Protein AF-A0A1E5Q350-F1 (afdb_monomer_lite)

Structure (mmCIF, N/CA/C/O backbone):
data_AF-A0A1E5Q350-F1
#
_entry.id   AF-A0A1E5Q350-F1
#
loop_
_atom_site.group_PDB
_atom_site.id
_atom_site.type_symbol
_atom_site.label_atom_id
_atom_site.label_alt_id
_atom_site.label_comp_id
_atom_site.label_asym_id
_atom_site.label_entity_id
_atom_site.label_seq_id
_atom_site.pdbx_PDB_ins_code
_atom_site.Cartn_x
_atom_site.Cartn_y
_atom_site.Cartn_z
_atom_site.occupancy
_atom_site.B_iso_or_equiv
_atom_site.auth_seq_id
_atom_site.auth_comp_id
_atom_site.auth_asym_id
_atom_site.auth_atom_id
_atom_site.pdbx_PDB_model_num
ATOM 1 N N . MET A 1 1 ? -14.420 17.504 -3.348 1.00 72.12 1 MET A N 1
ATOM 2 C CA . MET A 1 1 ? -12.947 17.492 -3.173 1.00 72.12 1 MET A CA 1
ATOM 3 C C . MET A 1 1 ? -12.468 16.451 -2.154 1.00 72.12 1 MET A C 1
ATOM 5 O O . MET A 1 1 ? -11.717 15.579 -2.555 1.00 72.12 1 MET A O 1
ATOM 9 N N . LYS A 1 2 ? -12.950 16.423 -0.898 1.00 78.00 2 LYS A N 1
ATOM 10 C CA . LYS A 1 2 ? -12.508 15.433 0.123 1.00 78.00 2 LYS A CA 1
ATOM 11 C C . LYS A 1 2 ? -12.611 13.948 -0.304 1.00 78.00 2 LYS A C 1
ATOM 13 O O . LYS A 1 2 ? -11.696 13.181 -0.051 1.00 78.00 2 LYS A O 1
ATOM 18 N N . ARG A 1 3 ? -13.679 13.560 -1.025 1.00 81.50 3 ARG A N 1
ATOM 19 C CA . ARG A 1 3 ? -13.846 12.194 -1.581 1.00 81.50 3 ARG A CA 1
ATOM 20 C C . ARG A 1 3 ? -12.737 11.812 -2.571 1.00 81.50 3 ARG A C 1
ATOM 22 O O . ARG A 1 3 ? -12.310 10.671 -2.587 1.00 81.50 3 ARG A O 1
ATOM 29 N N . PHE A 1 4 ? -12.266 12.765 -3.374 1.00 85.69 4 PHE A N 1
ATOM 30 C CA . PHE A 1 4 ? -11.225 12.522 -4.372 1.00 85.69 4 PHE A CA 1
ATOM 31 C C . PHE A 1 4 ? -9.865 12.263 -3.711 1.00 85.69 4 PHE A C 1
ATOM 33 O O . PHE A 1 4 ? -9.181 11.315 -4.071 1.00 85.69 4 PHE A O 1
ATOM 40 N N . LEU A 1 5 ? -9.517 13.041 -2.681 1.00 85.25 5 LEU A N 1
ATOM 41 C CA . LEU A 1 5 ? -8.294 12.836 -1.894 1.00 85.25 5 LEU A CA 1
ATOM 42 C C . LEU A 1 5 ? -8.307 11.492 -1.153 1.00 85.25 5 LEU A C 1
ATOM 44 O O . LEU A 1 5 ? -7.303 10.790 -1.142 1.00 85.25 5 LEU A O 1
ATOM 48 N N . TYR A 1 6 ? -9.457 11.085 -0.614 1.00 84.44 6 TYR A N 1
ATOM 49 C CA . TYR A 1 6 ? -9.617 9.753 -0.029 1.00 84.44 6 TYR A CA 1
ATOM 50 C C . TYR A 1 6 ? -9.391 8.628 -1.056 1.00 84.44 6 TYR A C 1
ATOM 52 O O . TYR A 1 6 ? -8.673 7.674 -0.766 1.00 84.44 6 TYR A O 1
ATOM 60 N N . LEU A 1 7 ? -9.938 8.755 -2.272 1.00 87.94 7 LEU A N 1
ATOM 61 C CA . LEU A 1 7 ? -9.714 7.780 -3.349 1.00 87.94 7 LEU A CA 1
ATOM 62 C C . LEU A 1 7 ? -8.245 7.713 -3.776 1.00 87.94 7 LEU A C 1
ATOM 64 O O . LEU A 1 7 ? -7.741 6.620 -4.014 1.00 87.94 7 LEU A O 1
ATOM 68 N N . ILE A 1 8 ? -7.547 8.851 -3.822 1.00 89.81 8 ILE A N 1
ATOM 69 C CA . ILE A 1 8 ? -6.096 8.874 -4.052 1.00 89.81 8 ILE A CA 1
ATOM 70 C C . ILE A 1 8 ? -5.370 8.124 -2.930 1.00 89.81 8 ILE A C 1
ATOM 72 O O . ILE A 1 8 ? -4.520 7.289 -3.219 1.00 89.81 8 ILE A O 1
ATOM 76 N N . GLY A 1 9 ? -5.738 8.358 -1.667 1.00 86.06 9 GLY A N 1
ATOM 77 C CA . GLY A 1 9 ? -5.184 7.621 -0.528 1.00 86.06 9 GLY A CA 1
ATOM 78 C C . GLY A 1 9 ? -5.387 6.108 -0.651 1.00 86.06 9 GLY A C 1
ATOM 79 O O . GLY A 1 9 ? -4.437 5.344 -0.496 1.00 86.06 9 GLY A O 1
ATOM 80 N N . MET A 1 10 ? -6.596 5.674 -1.018 1.00 88.00 10 MET A N 1
ATOM 81 C CA . MET A 1 10 ? -6.906 4.259 -1.263 1.00 88.00 10 MET A CA 1
ATOM 82 C C . MET A 1 10 ? -6.117 3.679 -2.443 1.00 88.00 10 MET A C 1
ATOM 84 O O . MET A 1 10 ? -5.619 2.560 -2.349 1.00 88.00 10 MET A O 1
ATOM 88 N N . ALA A 1 11 ? -5.954 4.434 -3.532 1.00 89.56 11 ALA A N 1
ATOM 89 C CA . ALA A 1 11 ? -5.137 4.016 -4.668 1.00 89.56 11 ALA A CA 1
ATOM 90 C C . ALA A 1 11 ? -3.656 3.866 -4.278 1.00 89.56 11 ALA A C 1
ATOM 92 O O . ALA A 1 11 ? -3.021 2.882 -4.654 1.00 89.56 11 ALA A O 1
ATOM 93 N N . CYS A 1 12 ? -3.115 4.786 -3.473 1.00 89.44 12 CYS A N 1
ATOM 94 C CA . CYS A 1 12 ? -1.765 4.673 -2.918 1.00 89.44 12 CYS A CA 1
ATOM 95 C C . CYS A 1 12 ? -1.612 3.442 -2.013 1.00 89.44 12 CYS A C 1
ATOM 97 O O . CYS A 1 12 ? -0.607 2.746 -2.118 1.00 89.44 12 CYS A O 1
ATOM 99 N N . LEU A 1 13 ? -2.605 3.124 -1.175 1.00 89.31 13 LEU A N 1
ATOM 100 C CA . LEU A 1 13 ? -2.592 1.908 -0.350 1.00 89.31 13 LEU A CA 1
ATOM 101 C C . LEU A 1 13 ? -2.631 0.630 -1.197 1.00 89.31 13 LEU A C 1
ATOM 103 O O . LEU A 1 13 ? -1.881 -0.307 -0.927 1.00 89.31 13 LEU A O 1
ATOM 107 N N . ALA A 1 14 ? -3.456 0.601 -2.245 1.00 90.62 14 ALA A N 1
ATOM 108 C CA . ALA A 1 14 ? -3.492 -0.518 -3.182 1.00 90.62 14 ALA A CA 1
ATOM 109 C C . ALA A 1 14 ? -2.139 -0.697 -3.892 1.00 90.62 14 ALA A C 1
ATOM 111 O O . ALA A 1 14 ? -1.634 -1.814 -3.992 1.00 90.62 14 ALA A O 1
ATOM 112 N N . LEU A 1 15 ? -1.512 0.404 -4.319 1.00 88.00 15 LEU A N 1
ATOM 113 C CA . LEU A 1 15 ? -0.161 0.385 -4.883 1.00 88.00 15 LEU A CA 1
ATOM 114 C C . LEU A 1 15 ? 0.874 -0.110 -3.870 1.00 88.00 15 LEU A C 1
ATOM 116 O O . LEU A 1 15 ? 1.690 -0.951 -4.229 1.00 88.00 15 LEU A O 1
ATOM 120 N N . ALA A 1 16 ? 0.808 0.335 -2.612 1.00 89.44 16 ALA A N 1
ATOM 121 C CA . ALA A 1 16 ? 1.695 -0.134 -1.549 1.00 89.44 16 ALA A CA 1
ATOM 122 C C . ALA A 1 16 ? 1.586 -1.655 -1.359 1.00 89.44 16 ALA A C 1
ATOM 124 O O . ALA A 1 16 ? 2.602 -2.351 -1.275 1.00 89.44 16 ALA A O 1
ATOM 125 N N . PHE A 1 17 ? 0.362 -2.190 -1.360 1.00 90.00 17 PHE A N 1
ATOM 126 C CA . PHE A 1 17 ? 0.118 -3.627 -1.262 1.00 90.00 17 PHE A CA 1
ATOM 127 C C . PHE A 1 17 ? 0.692 -4.395 -2.462 1.00 90.00 17 PHE A C 1
ATOM 129 O O . PHE A 1 17 ? 1.391 -5.396 -2.284 1.00 90.00 17 PHE A O 1
ATOM 136 N N . LEU A 1 18 ? 0.466 -3.898 -3.682 1.00 88.75 18 LEU A N 1
ATOM 137 C CA . LEU A 1 18 ? 1.035 -4.487 -4.898 1.00 88.75 18 LEU A CA 1
ATOM 138 C C . LEU A 1 18 ? 2.568 -4.455 -4.884 1.00 88.75 18 LEU A C 1
ATOM 140 O O . LEU A 1 18 ? 3.198 -5.465 -5.192 1.00 88.75 18 LEU A O 1
ATOM 144 N N . THR A 1 19 ? 3.178 -3.339 -4.474 1.00 87.44 19 THR A N 1
ATOM 145 C CA . THR A 1 19 ? 4.640 -3.238 -4.365 1.00 87.44 19 THR A CA 1
ATOM 146 C C . THR A 1 19 ? 5.197 -4.186 -3.311 1.00 87.44 19 THR A C 1
ATOM 148 O O . THR A 1 19 ? 6.194 -4.850 -3.568 1.00 87.44 19 THR A O 1
ATOM 151 N N . THR A 1 20 ? 4.515 -4.335 -2.172 1.00 86.06 20 THR A N 1
ATOM 152 C CA . THR A 1 20 ? 4.917 -5.277 -1.113 1.00 86.06 20 THR A CA 1
ATOM 153 C C . THR A 1 20 ? 4.836 -6.722 -1.604 1.00 86.06 20 THR A C 1
ATOM 155 O O . THR A 1 20 ? 5.722 -7.529 -1.338 1.00 86.06 20 THR A O 1
ATOM 158 N N . SER A 1 21 ? 3.797 -7.045 -2.377 1.00 86.44 21 SER A N 1
ATOM 159 C CA . SER A 1 21 ? 3.633 -8.370 -2.984 1.00 86.44 21 SER A CA 1
ATOM 160 C C . SER A 1 21 ? 4.745 -8.666 -3.994 1.00 86.44 21 SER A C 1
ATOM 162 O O . SER A 1 21 ? 5.280 -9.772 -4.019 1.00 86.44 21 SER A O 1
ATOM 164 N N . ALA A 1 22 ? 5.135 -7.671 -4.795 1.00 85.69 22 ALA A N 1
ATOM 165 C CA . ALA A 1 22 ? 6.251 -7.790 -5.728 1.00 85.69 22 ALA A CA 1
ATOM 166 C C . ALA A 1 22 ? 7.601 -7.945 -5.002 1.00 85.69 22 ALA A C 1
ATOM 168 O O . ALA A 1 22 ? 8.400 -8.795 -5.386 1.00 85.69 22 ALA A O 1
ATOM 169 N N . GLU A 1 23 ? 7.839 -7.188 -3.925 1.00 83.88 23 GLU A N 1
ATOM 170 C CA . GLU A 1 23 ? 9.018 -7.356 -3.061 1.00 83.88 23 GLU A CA 1
ATOM 171 C C . GLU A 1 23 ? 9.094 -8.774 -2.481 1.00 83.88 23 GLU A C 1
ATOM 173 O O . GLU A 1 23 ? 10.153 -9.400 -2.521 1.00 83.88 23 GLU A O 1
ATOM 178 N N . LEU A 1 24 ? 7.969 -9.304 -1.990 1.00 83.69 24 LEU A N 1
ATOM 179 C CA . LEU A 1 24 ? 7.881 -10.665 -1.464 1.00 83.69 24 LEU A CA 1
ATOM 180 C C . LEU A 1 24 ? 8.177 -11.712 -2.548 1.00 83.69 24 LEU A C 1
ATOM 182 O O . LEU A 1 24 ? 8.948 -12.640 -2.312 1.00 83.69 24 LEU A O 1
ATOM 186 N N . ALA A 1 25 ? 7.597 -11.553 -3.740 1.00 84.81 25 ALA A N 1
ATOM 187 C CA . ALA A 1 25 ? 7.803 -12.473 -4.854 1.00 84.81 25 ALA A CA 1
ATOM 188 C C . ALA A 1 25 ? 9.275 -12.521 -5.287 1.00 84.81 25 ALA A C 1
ATOM 190 O O . ALA A 1 25 ? 9.826 -13.603 -5.479 1.00 84.81 25 ALA A O 1
ATOM 191 N N . VAL A 1 26 ? 9.931 -11.361 -5.380 1.00 83.31 26 VAL A N 1
ATOM 192 C CA . VAL A 1 26 ? 11.360 -11.280 -5.714 1.00 83.31 26 VAL A CA 1
ATOM 193 C C . VAL A 1 26 ? 12.209 -11.987 -4.655 1.00 83.31 26 VAL A C 1
ATOM 195 O O . VAL A 1 26 ? 13.095 -12.755 -5.018 1.00 83.31 26 VAL A O 1
ATOM 198 N N . ARG A 1 27 ? 11.898 -11.821 -3.362 1.00 78.44 27 ARG A N 1
ATOM 199 C CA . ARG A 1 27 ? 12.592 -12.549 -2.283 1.00 78.44 27 ARG A CA 1
ATOM 200 C C . ARG A 1 27 ? 12.414 -14.055 -2.367 1.00 78.44 27 ARG A C 1
ATOM 202 O O . ARG A 1 27 ? 13.356 -14.785 -2.094 1.00 78.44 27 ARG A O 1
ATOM 209 N N . MET A 1 28 ? 11.216 -14.526 -2.714 1.00 81.00 28 MET A N 1
ATOM 210 C CA . MET A 1 28 ? 10.974 -15.962 -2.865 1.00 81.00 28 MET A CA 1
ATOM 211 C C . MET A 1 28 ? 11.785 -16.556 -4.018 1.00 81.00 28 MET A C 1
ATOM 213 O O . MET A 1 28 ? 12.274 -17.677 -3.897 1.00 81.00 28 MET A O 1
ATOM 217 N N . ILE A 1 29 ? 11.947 -15.810 -5.116 1.00 79.25 29 ILE A N 1
ATOM 218 C CA . ILE A 1 29 ? 12.780 -16.235 -6.247 1.00 79.25 29 ILE A CA 1
ATOM 219 C C . ILE A 1 29 ? 14.252 -16.304 -5.825 1.00 79.25 29 ILE A C 1
ATOM 221 O O . ILE A 1 29 ? 14.885 -17.327 -6.073 1.00 79.25 29 ILE A O 1
ATOM 225 N N . ASP A 1 30 ? 14.764 -15.269 -5.153 1.00 75.50 30 ASP A N 1
ATOM 226 C CA . ASP A 1 30 ? 16.155 -15.222 -4.670 1.00 75.50 30 ASP A CA 1
ATOM 227 C C . ASP A 1 30 ? 16.441 -16.365 -3.686 1.00 75.50 30 ASP A C 1
ATOM 229 O O . ASP A 1 30 ? 17.345 -17.170 -3.892 1.00 75.50 30 ASP A O 1
ATOM 233 N N . ALA A 1 31 ? 15.581 -16.534 -2.676 1.00 74.06 31 ALA A N 1
ATOM 234 C CA . ALA A 1 31 ? 15.712 -17.605 -1.690 1.00 74.06 31 ALA A CA 1
ATOM 235 C C . ALA A 1 31 ? 15.653 -19.005 -2.329 1.00 74.06 31 ALA A C 1
ATOM 237 O O . ALA A 1 31 ? 16.343 -19.925 -1.887 1.00 74.06 31 ALA A O 1
ATOM 238 N N . GLY A 1 32 ? 14.845 -19.180 -3.381 1.00 74.75 32 GLY A N 1
ATOM 239 C CA . GLY A 1 32 ? 14.790 -20.424 -4.147 1.00 74.75 32 GLY A CA 1
ATOM 240 C C . GLY A 1 32 ? 16.062 -20.690 -4.959 1.00 74.75 32 GLY A C 1
ATOM 241 O O . GLY A 1 32 ? 16.480 -21.842 -5.079 1.00 74.75 32 GLY A O 1
ATOM 242 N N . GLN A 1 33 ? 16.695 -19.645 -5.496 1.00 71.56 33 GLN A N 1
ATOM 243 C CA . GLN A 1 33 ? 17.950 -19.749 -6.246 1.00 71.56 33 GLN A CA 1
ATOM 244 C C . GLN A 1 33 ? 19.151 -20.016 -5.333 1.00 71.56 33 GLN A C 1
ATOM 246 O O . GLN A 1 33 ? 19.986 -20.862 -5.666 1.00 71.56 33 GLN A O 1
ATOM 251 N N . ASP A 1 34 ? 19.209 -19.382 -4.165 1.00 68.69 34 ASP A N 1
ATOM 252 C CA . ASP A 1 34 ? 20.247 -19.628 -3.157 1.00 68.69 34 ASP A CA 1
ATOM 253 C C . ASP A 1 34 ? 20.164 -21.061 -2.609 1.00 68.69 34 ASP A C 1
ATOM 255 O O . ASP A 1 34 ? 21.166 -21.780 -2.558 1.00 68.69 34 ASP A O 1
ATOM 259 N N . ALA A 1 35 ? 18.950 -21.539 -2.309 1.00 68.06 35 ALA A N 1
ATOM 260 C CA . ALA A 1 35 ? 18.728 -22.918 -1.875 1.00 68.06 35 ALA A CA 1
ATOM 261 C C . ALA A 1 35 ? 19.131 -23.952 -2.944 1.00 68.06 35 ALA A C 1
ATOM 263 O O . ALA A 1 35 ? 19.631 -25.026 -2.610 1.00 68.06 35 ALA A O 1
ATOM 264 N N . ALA A 1 36 ? 18.929 -23.638 -4.228 1.00 68.75 36 ALA A N 1
ATOM 265 C CA . ALA A 1 36 ? 19.287 -24.523 -5.335 1.00 68.75 36 ALA A CA 1
ATOM 266 C C . ALA A 1 36 ? 20.788 -24.505 -5.672 1.00 68.75 36 ALA A C 1
ATOM 268 O O . ALA A 1 36 ? 21.319 -25.505 -6.155 1.00 68.75 36 ALA A O 1
ATOM 269 N N . SER A 1 37 ? 21.470 -23.382 -5.445 1.00 67.69 37 SER A N 1
ATOM 270 C CA . SER A 1 37 ? 22.881 -23.200 -5.808 1.00 67.69 37 SER A CA 1
ATOM 271 C C . SER A 1 37 ? 23.856 -23.563 -4.685 1.00 67.69 37 SER A C 1
ATOM 273 O O . SER A 1 37 ? 25.049 -23.708 -4.952 1.00 67.69 37 SER A O 1
ATOM 275 N N . GLY A 1 38 ? 23.375 -23.742 -3.446 1.00 59.81 38 GLY A N 1
ATOM 276 C CA . GLY A 1 38 ? 24.218 -24.064 -2.288 1.00 59.81 38 GLY A CA 1
ATOM 277 C C . GLY A 1 38 ? 25.259 -22.983 -1.976 1.00 59.81 38 GLY A C 1
ATOM 278 O O . GLY A 1 38 ? 26.200 -23.228 -1.219 1.00 59.81 38 GLY A O 1
ATOM 279 N N . ALA A 1 39 ? 25.117 -21.806 -2.589 1.00 57.19 39 ALA A N 1
ATOM 280 C CA . ALA A 1 39 ? 25.976 -20.665 -2.361 1.00 57.19 39 ALA A CA 1
ATOM 281 C C . ALA A 1 39 ? 25.600 -20.019 -1.019 1.00 57.19 39 ALA A C 1
ATOM 283 O O . ALA A 1 39 ? 24.415 -19.954 -0.683 1.00 57.19 39 ALA A O 1
ATOM 284 N N . PRO A 1 40 ? 26.579 -19.545 -0.228 1.00 55.31 40 PRO A N 1
ATOM 285 C CA . PRO A 1 40 ? 26.269 -18.710 0.922 1.00 55.31 40 PRO A CA 1
ATOM 286 C C . PRO A 1 40 ? 25.516 -17.480 0.412 1.00 55.31 40 PRO A C 1
ATOM 288 O O . PRO A 1 40 ? 26.011 -16.800 -0.486 1.00 55.31 40 PRO A O 1
ATOM 291 N N . SER A 1 41 ? 24.328 -17.243 0.971 1.00 57.91 41 SER A N 1
ATOM 292 C CA . SER A 1 41 ? 23.445 -16.107 0.695 1.00 57.91 41 SER A CA 1
ATOM 293 C C . SER A 1 41 ? 24.259 -14.813 0.647 1.00 57.91 41 SER A C 1
ATOM 295 O O . SER A 1 41 ? 24.692 -14.285 1.674 1.00 57.91 41 SER A O 1
ATOM 297 N N . GLY A 1 42 ? 24.573 -14.368 -0.568 1.00 47.78 42 GLY A N 1
ATOM 298 C CA . GLY A 1 42 ? 25.563 -13.329 -0.808 1.00 47.78 42 GLY A CA 1
ATOM 299 C C . GLY A 1 42 ? 25.011 -11.959 -0.451 1.00 47.78 42 GLY A C 1
ATOM 300 O O . GLY A 1 42 ? 24.095 -11.497 -1.115 1.00 47.78 42 GLY A O 1
ATOM 301 N N . GLU A 1 43 ? 25.582 -11.326 0.581 1.00 48.44 43 GLU A N 1
ATOM 302 C CA . GLU A 1 43 ? 25.682 -9.868 0.836 1.00 48.44 43 GLU A CA 1
ATOM 303 C C . GLU A 1 43 ? 24.420 -8.987 0.655 1.00 48.44 43 GLU A C 1
ATOM 305 O O . GLU A 1 43 ? 24.505 -7.758 0.655 1.00 48.44 43 GLU A O 1
ATOM 310 N N . GLY A 1 44 ? 23.239 -9.591 0.549 1.00 49.69 44 GLY A N 1
ATOM 311 C CA . GLY A 1 44 ? 21.955 -8.942 0.289 1.00 49.69 44 GLY A CA 1
ATOM 312 C C . GLY A 1 44 ? 20.945 -9.100 1.422 1.00 49.69 44 GLY A C 1
ATOM 313 O O . GLY A 1 44 ? 19.770 -8.807 1.210 1.00 49.69 44 GLY A O 1
ATOM 314 N N . GLU A 1 45 ? 21.379 -9.529 2.616 1.00 49.03 45 GLU A N 1
ATOM 315 C CA . GLU A 1 45 ? 20.584 -9.602 3.858 1.00 49.03 45 GLU A CA 1
ATOM 316 C C . GLU A 1 45 ? 20.192 -8.203 4.384 1.00 49.03 45 GLU A C 1
ATOM 318 O O . GLU A 1 45 ? 20.325 -7.856 5.556 1.00 49.03 45 GLU A O 1
ATOM 323 N N . GLY A 1 46 ? 19.676 -7.347 3.511 1.00 56.41 46 GLY A N 1
ATOM 324 C CA . GLY A 1 46 ? 18.836 -6.247 3.923 1.00 56.41 46 GLY A CA 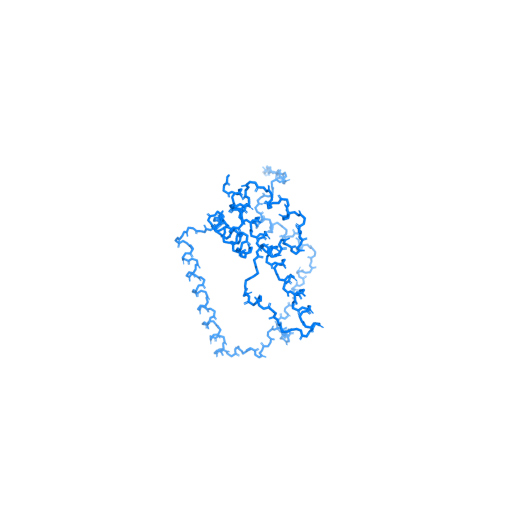1
ATOM 325 C C . GLY A 1 46 ? 17.452 -6.804 4.220 1.00 56.41 46 GLY A C 1
ATOM 326 O O . GLY A 1 46 ? 16.762 -7.287 3.324 1.00 56.41 46 GLY A O 1
ATOM 327 N N . LEU A 1 47 ? 16.977 -6.634 5.455 1.00 63.03 47 LEU A N 1
ATOM 328 C CA . LEU A 1 47 ? 15.567 -6.821 5.831 1.00 63.03 47 LEU A CA 1
ATOM 329 C C . LEU A 1 47 ? 14.599 -6.089 4.875 1.00 63.03 47 LEU A C 1
ATOM 331 O O . LEU A 1 47 ? 13.409 -6.398 4.840 1.00 63.03 47 LEU A O 1
ATOM 335 N N . LEU A 1 48 ? 15.094 -5.135 4.078 1.00 69.94 48 LEU A N 1
ATOM 336 C CA . LEU A 1 48 ? 14.361 -4.276 3.160 1.00 69.94 48 LEU A CA 1
ATOM 337 C C . LEU A 1 48 ? 14.857 -4.479 1.721 1.00 69.94 48 LEU A C 1
ATOM 339 O O . LEU A 1 48 ? 16.032 -4.282 1.426 1.00 69.94 48 LEU A O 1
ATOM 343 N N . VAL A 1 49 ? 13.939 -4.840 0.821 1.00 80.88 49 VAL A N 1
ATOM 344 C CA . VAL A 1 49 ? 14.212 -4.887 -0.618 1.00 80.88 49 VAL A CA 1
ATOM 345 C C . VAL A 1 49 ? 13.855 -3.516 -1.171 1.00 80.88 49 VAL A C 1
ATOM 347 O O . VAL A 1 49 ? 12.750 -3.026 -0.958 1.00 80.88 49 VAL A O 1
ATOM 350 N N . SER A 1 50 ? 14.808 -2.871 -1.839 1.00 84.88 50 SER A N 1
ATOM 351 C CA . SER A 1 50 ? 14.571 -1.560 -2.446 1.00 84.88 50 SER A CA 1
ATOM 352 C C . SER A 1 50 ? 13.627 -1.672 -3.645 1.00 84.88 50 SER A C 1
ATOM 354 O O . SER A 1 50 ? 13.678 -2.643 -4.407 1.00 84.88 50 SER A O 1
ATOM 356 N N . THR A 1 51 ? 12.806 -0.645 -3.871 1.00 85.25 51 THR A N 1
ATOM 357 C CA . THR A 1 51 ? 11.959 -0.574 -5.077 1.00 85.25 51 THR A CA 1
ATOM 358 C C . THR A 1 51 ? 12.771 -0.577 -6.362 1.00 85.25 51 THR A C 1
ATOM 360 O O . THR A 1 51 ? 12.333 -1.150 -7.358 1.00 85.25 51 THR A O 1
ATOM 363 N N . LEU A 1 52 ? 13.978 -0.007 -6.337 1.00 86.31 52 LEU A N 1
ATOM 364 C CA . LEU A 1 52 ? 14.936 -0.088 -7.435 1.00 86.31 52 LEU A CA 1
ATOM 365 C C . LEU A 1 52 ? 15.232 -1.543 -7.823 1.00 86.31 52 LEU A C 1
ATOM 367 O O . LEU A 1 52 ? 15.241 -1.866 -9.011 1.00 86.31 52 LEU A O 1
ATOM 371 N N . TYR A 1 53 ? 15.464 -2.416 -6.837 1.00 85.62 53 TYR A N 1
ATOM 372 C CA . TYR A 1 53 ? 15.751 -3.828 -7.085 1.00 85.62 53 TYR A CA 1
ATOM 373 C C . TYR A 1 53 ? 14.549 -4.528 -7.716 1.00 85.62 53 TYR A C 1
ATOM 375 O O . TYR A 1 53 ? 14.698 -5.170 -8.753 1.00 85.62 53 TYR A O 1
ATOM 383 N N . VAL A 1 54 ? 13.347 -4.310 -7.174 1.00 85.31 54 VAL A N 1
ATOM 384 C CA . VAL A 1 54 ? 12.103 -4.853 -7.748 1.00 85.31 54 VAL A CA 1
ATOM 385 C C . VAL A 1 54 ? 11.876 -4.359 -9.173 1.00 85.31 54 VAL A C 1
ATOM 387 O O . VAL A 1 54 ? 11.494 -5.121 -10.055 1.00 85.31 54 VAL A O 1
ATOM 390 N N . TRP A 1 55 ? 12.132 -3.083 -9.449 1.00 86.81 55 TRP A N 1
ATOM 391 C CA . TRP A 1 55 ? 11.947 -2.550 -10.794 1.00 86.81 55 TRP A CA 1
ATOM 392 C C . TRP A 1 55 ? 12.984 -3.118 -11.771 1.00 86.81 55 TRP A C 1
ATOM 394 O O . TRP A 1 55 ? 12.655 -3.465 -12.909 1.00 86.81 55 TRP A O 1
ATOM 404 N N . LYS A 1 56 ? 14.230 -3.285 -11.319 1.00 86.31 56 LYS A N 1
ATOM 405 C CA . LYS A 1 56 ? 15.290 -3.922 -12.104 1.00 86.31 56 LYS A CA 1
ATOM 406 C C . LYS A 1 56 ? 14.944 -5.373 -12.454 1.00 86.31 56 LYS A C 1
ATOM 408 O O . LYS A 1 56 ? 15.257 -5.791 -13.566 1.00 86.31 56 LYS A O 1
ATOM 413 N N . THR A 1 57 ? 14.300 -6.118 -11.555 1.00 83.94 57 THR A N 1
ATOM 414 C CA . THR A 1 57 ? 13.914 -7.516 -11.802 1.00 83.94 57 THR A CA 1
ATOM 415 C C . THR A 1 57 ? 12.655 -7.631 -12.661 1.00 83.94 57 THR A C 1
ATOM 417 O O . THR A 1 57 ? 12.641 -8.403 -13.616 1.00 83.94 57 THR A O 1
ATOM 420 N N . VAL A 1 58 ? 11.616 -6.840 -12.380 1.00 84.19 58 VAL A N 1
ATOM 421 C CA . VAL A 1 58 ? 10.313 -6.949 -13.061 1.00 84.19 58 VAL A CA 1
ATOM 422 C C . VAL A 1 58 ? 10.315 -6.286 -14.442 1.00 84.19 58 VAL A C 1
ATOM 424 O O . VAL A 1 58 ? 9.739 -6.822 -15.387 1.00 84.19 58 VAL A O 1
ATOM 427 N N . ALA A 1 59 ? 10.939 -5.112 -14.589 1.00 85.94 59 ALA A N 1
ATOM 428 C CA . ALA A 1 59 ? 10.863 -4.327 -15.823 1.00 85.94 59 ALA A CA 1
ATOM 429 C C . ALA A 1 59 ? 12.165 -3.557 -16.135 1.00 85.94 59 ALA A C 1
ATOM 431 O O . ALA A 1 59 ? 12.146 -2.322 -16.252 1.00 85.94 59 ALA A O 1
ATOM 432 N N . PRO A 1 60 ? 13.293 -4.256 -16.376 1.00 86.75 60 PRO A N 1
ATOM 433 C CA . PRO A 1 60 ? 14.607 -3.633 -16.563 1.00 86.75 60 PRO A CA 1
ATOM 434 C C . PRO A 1 60 ? 14.633 -2.618 -17.711 1.00 86.75 60 PRO A C 1
ATOM 436 O O . PRO A 1 60 ? 15.228 -1.550 -17.595 1.00 86.75 60 PRO A O 1
ATOM 439 N N . ARG A 1 61 ? 13.928 -2.900 -18.815 1.00 87.69 61 ARG A N 1
ATOM 440 C CA . ARG A 1 61 ? 13.885 -2.020 -19.996 1.00 87.69 61 ARG A CA 1
ATOM 441 C C . ARG A 1 61 ? 13.282 -0.644 -19.693 1.00 87.69 61 ARG A C 1
ATOM 443 O O . ARG A 1 61 ? 13.735 0.353 -20.244 1.00 87.69 61 ARG A O 1
ATOM 450 N N . SER A 1 62 ? 12.282 -0.590 -18.815 1.00 87.06 62 SER A N 1
ATOM 451 C CA . SER A 1 62 ? 11.663 0.673 -18.396 1.00 87.06 62 SER A CA 1
ATOM 452 C C . SER A 1 62 ? 12.557 1.468 -17.441 1.00 87.06 62 SER A C 1
ATOM 454 O O . SER A 1 62 ? 12.611 2.692 -17.537 1.00 87.06 62 SER A O 1
ATOM 456 N N . LEU A 1 63 ? 13.341 0.780 -16.605 1.00 86.81 63 LEU A N 1
ATOM 457 C CA . LEU A 1 63 ? 14.332 1.412 -15.738 1.00 86.81 63 LEU A CA 1
ATOM 458 C C . LEU A 1 63 ? 15.434 2.096 -16.559 1.00 86.81 63 LEU A C 1
ATOM 460 O O . LEU A 1 63 ? 15.769 3.240 -16.272 1.00 86.81 63 LEU A O 1
ATOM 464 N N . TYR A 1 64 ? 15.915 1.471 -17.639 1.00 88.31 64 TYR A N 1
ATOM 465 C CA . TYR A 1 64 ? 16.870 2.112 -18.558 1.00 88.31 64 TYR A CA 1
ATOM 466 C C . TYR A 1 64 ? 16.319 3.376 -19.236 1.00 88.31 64 TYR A C 1
ATOM 468 O O . TYR A 1 64 ? 17.066 4.312 -19.521 1.00 88.31 64 TYR A O 1
ATOM 476 N N . ALA A 1 65 ? 15.016 3.429 -19.515 1.00 89.44 65 ALA A N 1
ATOM 477 C CA . ALA A 1 65 ? 14.397 4.647 -20.033 1.00 89.44 65 ALA A CA 1
ATOM 478 C C . ALA A 1 65 ? 14.344 5.745 -18.956 1.00 89.44 65 ALA A C 1
ATOM 480 O O . ALA A 1 65 ? 14.596 6.912 -19.252 1.00 89.44 65 ALA A O 1
ATOM 481 N N . LEU A 1 66 ? 14.078 5.371 -17.700 1.00 86.88 66 LEU A N 1
ATOM 482 C CA . LEU A 1 66 ? 14.030 6.301 -16.573 1.00 86.88 66 LEU A CA 1
ATOM 483 C C . LEU A 1 66 ? 15.413 6.857 -16.206 1.00 86.88 66 LEU A C 1
ATOM 485 O O . LEU A 1 66 ? 15.521 8.047 -15.920 1.00 86.88 66 LEU A O 1
ATOM 489 N N . THR A 1 67 ? 16.471 6.043 -16.256 1.00 88.88 67 THR A N 1
ATOM 490 C CA . THR A 1 67 ? 17.847 6.479 -15.944 1.00 88.88 67 THR A CA 1
ATOM 491 C C . THR A 1 67 ? 18.375 7.523 -16.921 1.00 88.88 67 THR A C 1
ATOM 493 O O . THR A 1 67 ? 19.206 8.345 -16.556 1.00 88.88 67 THR A O 1
ATOM 496 N N . ASN A 1 68 ? 17.881 7.506 -18.162 1.00 88.69 68 ASN A N 1
ATOM 497 C CA . ASN A 1 68 ? 18.234 8.482 -19.195 1.00 88.69 68 ASN A CA 1
ATOM 498 C C . ASN A 1 68 ? 17.374 9.759 -19.142 1.00 88.69 68 ASN A C 1
ATOM 500 O O . ASN A 1 68 ? 17.548 10.658 -19.963 1.00 88.69 68 ASN A O 1
ATOM 504 N N . SER A 1 69 ? 16.432 9.847 -18.203 1.00 89.94 69 SER A N 1
ATOM 505 C CA . SER A 1 69 ? 15.577 11.017 -18.027 1.00 89.94 69 SER A CA 1
ATOM 506 C C . SER A 1 69 ? 16.238 12.066 -17.133 1.00 89.94 69 SER A C 1
ATOM 508 O O . SER A 1 69 ? 16.914 11.740 -16.159 1.00 89.94 69 SER A O 1
ATOM 510 N N . ALA A 1 70 ? 15.945 13.344 -17.387 1.00 90.69 70 ALA A N 1
ATOM 511 C CA . ALA A 1 70 ? 16.376 14.462 -16.544 1.00 90.69 70 ALA A CA 1
ATOM 512 C C . ALA A 1 70 ? 15.850 14.380 -15.095 1.00 90.69 70 ALA A C 1
ATOM 514 O O . ALA A 1 70 ? 16.378 15.044 -14.206 1.00 90.69 70 ALA A O 1
ATOM 515 N N . VAL A 1 71 ? 14.818 13.566 -14.844 1.00 90.12 71 VAL A N 1
ATOM 516 C CA . VAL A 1 71 ? 14.221 13.388 -13.509 1.00 90.12 71 VAL A CA 1
ATOM 517 C C . VAL A 1 71 ? 14.979 12.345 -12.675 1.00 90.12 71 VAL A C 1
ATOM 519 O O . VAL A 1 71 ? 14.828 12.317 -11.455 1.00 90.12 71 VAL A O 1
ATOM 522 N N . TRP A 1 72 ? 15.836 11.522 -13.293 1.00 89.44 72 TRP A N 1
ATOM 523 C CA . TRP A 1 72 ? 16.595 10.461 -12.620 1.00 89.44 72 TRP A CA 1
ATOM 524 C C . TRP A 1 72 ? 17.258 10.868 -11.292 1.00 89.44 72 TRP A C 1
ATOM 526 O O . TRP A 1 72 ? 17.005 10.177 -10.303 1.00 89.44 72 TRP A O 1
ATOM 536 N N . PRO A 1 73 ? 18.022 11.980 -11.194 1.00 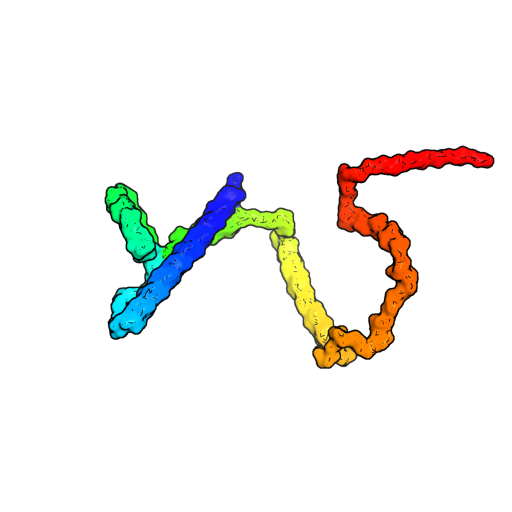89.81 73 PRO A N 1
ATOM 537 C CA . PRO A 1 73 ? 18.688 12.347 -9.940 1.00 89.81 73 PRO A CA 1
ATOM 538 C C . PRO A 1 73 ? 17.717 12.592 -8.775 1.00 89.81 73 PRO A C 1
ATOM 540 O O . PRO A 1 73 ? 18.107 12.447 -7.620 1.00 89.81 73 PRO A O 1
ATOM 543 N N . PHE A 1 74 ? 16.453 12.925 -9.054 1.00 88.00 74 PHE A N 1
ATOM 544 C CA . PHE A 1 74 ? 15.428 13.133 -8.028 1.00 88.00 74 PHE A CA 1
ATOM 545 C C . PHE A 1 74 ? 14.706 11.839 -7.642 1.00 88.00 74 PHE A C 1
ATOM 547 O O . PHE A 1 74 ? 14.360 11.654 -6.477 1.00 88.00 74 PHE A O 1
ATOM 554 N N . VAL A 1 75 ? 14.480 10.932 -8.598 1.00 86.56 75 VAL A N 1
ATOM 555 C CA . VAL A 1 75 ? 13.768 9.667 -8.335 1.00 86.56 75 VAL A CA 1
ATOM 556 C C . VAL A 1 75 ? 14.705 8.605 -7.755 1.00 86.56 75 VAL A C 1
ATOM 558 O O . VAL A 1 75 ? 14.269 7.789 -6.947 1.00 86.56 75 VAL A O 1
ATOM 561 N N . GLN A 1 76 ? 15.992 8.632 -8.113 1.00 87.94 76 GLN A N 1
ATOM 562 C CA . GLN A 1 76 ? 17.002 7.684 -7.639 1.00 87.94 76 GLN A CA 1
ATOM 563 C C . GLN A 1 76 ? 17.007 7.508 -6.107 1.00 87.94 76 GLN A C 1
ATOM 565 O O . GLN A 1 76 ? 16.875 6.366 -5.665 1.00 87.94 76 GLN A O 1
ATOM 570 N N . PRO A 1 77 ? 17.115 8.566 -5.274 1.00 87.62 77 PRO A N 1
ATOM 571 C CA . PRO A 1 77 ? 17.110 8.396 -3.819 1.00 87.62 77 PRO A CA 1
ATOM 572 C C . PRO A 1 77 ? 15.777 7.849 -3.293 1.00 87.62 77 PRO A C 1
ATOM 574 O O . PRO A 1 77 ? 15.767 7.094 -2.324 1.00 87.62 77 PRO A O 1
ATOM 577 N N . LEU A 1 78 ? 14.659 8.175 -3.948 1.00 86.50 78 LEU A N 1
ATOM 578 C CA . LEU A 1 78 ? 13.338 7.661 -3.586 1.00 86.50 78 LEU A CA 1
ATOM 579 C C . LEU A 1 78 ? 13.245 6.148 -3.833 1.00 86.50 78 LEU A C 1
ATOM 581 O O . LEU A 1 78 ? 12.725 5.413 -3.002 1.00 86.50 78 LEU A O 1
ATOM 585 N N . LEU A 1 79 ? 13.816 5.674 -4.940 1.00 86.19 79 LEU A N 1
ATOM 586 C CA . LEU A 1 79 ? 13.816 4.263 -5.339 1.00 86.19 79 LEU A CA 1
ATOM 587 C C . LEU A 1 79 ? 14.687 3.357 -4.454 1.00 86.19 79 LEU A C 1
ATOM 589 O O . LEU A 1 79 ? 14.562 2.133 -4.497 1.00 86.19 79 LEU A O 1
ATOM 593 N N . HIS A 1 80 ? 15.573 3.932 -3.640 1.00 86.25 80 HIS A N 1
ATOM 594 C CA . HIS A 1 80 ? 16.315 3.163 -2.640 1.00 86.25 80 HIS A CA 1
ATOM 595 C C . HIS A 1 80 ? 15.449 2.768 -1.439 1.00 86.25 80 HIS A C 1
ATOM 597 O O . HIS A 1 80 ? 15.797 1.830 -0.721 1.00 86.25 80 HIS A O 1
ATOM 603 N N . LEU A 1 81 ? 14.312 3.437 -1.236 1.00 86.69 81 LEU A N 1
ATOM 604 C CA . LEU A 1 81 ? 13.370 3.104 -0.177 1.00 86.69 81 LEU A CA 1
ATOM 605 C C . LEU A 1 81 ? 12.511 1.892 -0.585 1.00 86.69 81 LEU A C 1
ATOM 607 O O . LEU A 1 81 ? 12.244 1.676 -1.778 1.00 86.69 81 LEU A O 1
ATOM 611 N N . PRO A 1 82 ? 12.057 1.093 0.394 1.00 86.06 82 PRO A N 1
ATOM 612 C CA . PRO A 1 82 ? 11.083 0.046 0.135 1.00 86.06 82 PRO A CA 1
ATOM 613 C C . PRO A 1 82 ? 9.735 0.663 -0.271 1.00 86.06 82 PRO A C 1
ATOM 615 O O . PRO A 1 82 ? 9.347 1.745 0.185 1.00 86.06 82 PRO A O 1
ATOM 618 N N . GLY A 1 83 ? 9.012 -0.013 -1.154 1.00 82.12 83 GLY A N 1
ATOM 619 C CA . GLY A 1 83 ? 7.848 0.524 -1.860 1.00 82.12 83 GLY A CA 1
ATOM 620 C C . GLY A 1 83 ? 6.662 0.724 -0.942 1.00 82.12 83 GLY A C 1
ATOM 621 O O . GLY A 1 83 ? 5.928 1.705 -1.071 1.00 82.12 83 GLY A O 1
ATOM 622 N N . TRP A 1 84 ? 6.544 -0.135 0.068 1.00 84.69 84 TRP A N 1
ATOM 623 C CA . TRP A 1 84 ? 5.557 0.031 1.126 1.00 84.69 84 TRP A CA 1
ATOM 624 C C . TRP A 1 84 ? 5.758 1.335 1.909 1.00 84.69 84 TRP A C 1
ATOM 626 O O . TRP A 1 84 ? 4.777 1.930 2.340 1.00 84.69 84 TRP A O 1
ATOM 636 N N . LEU A 1 85 ? 6.988 1.840 2.054 1.00 87.69 85 LEU A N 1
ATOM 637 C CA . LEU A 1 85 ? 7.227 3.129 2.707 1.00 87.69 85 LEU A CA 1
ATOM 638 C C . LEU A 1 85 ? 6.843 4.286 1.775 1.00 87.69 85 LEU A C 1
ATOM 640 O O . LEU A 1 85 ? 6.194 5.242 2.196 1.00 87.69 85 LEU A O 1
ATOM 644 N N . LEU A 1 86 ? 7.210 4.163 0.498 1.00 86.19 86 LEU A N 1
ATOM 645 C CA . LEU A 1 86 ? 7.027 5.198 -0.519 1.00 86.19 86 LEU A CA 1
ATOM 646 C C . LEU A 1 86 ? 5.550 5.442 -0.856 1.00 86.19 86 LEU A C 1
ATOM 648 O O . LEU A 1 86 ? 5.145 6.588 -1.036 1.00 86.19 86 LEU A O 1
ATOM 652 N N . PHE A 1 87 ? 4.739 4.384 -0.896 1.00 87.75 87 PHE A N 1
ATOM 653 C CA . PHE A 1 87 ? 3.304 4.473 -1.189 1.00 87.75 87 PHE A CA 1
ATOM 654 C C . PHE A 1 87 ? 2.421 4.304 0.052 1.00 87.75 87 PHE A C 1
ATOM 656 O O . PHE A 1 87 ? 1.354 4.914 0.137 1.00 87.75 87 PHE A O 1
ATOM 663 N N . GLY A 1 88 ? 2.852 3.503 1.028 1.00 85.44 88 GLY A N 1
ATOM 664 C CA . GLY A 1 88 ? 2.043 3.164 2.197 1.00 85.44 88 GLY A CA 1
ATOM 665 C C . GLY A 1 88 ? 1.948 4.305 3.196 1.00 85.44 88 GLY A C 1
ATOM 666 O O . GLY A 1 88 ? 0.839 4.653 3.575 1.00 85.44 88 GLY A O 1
ATOM 667 N N . VAL A 1 89 ? 3.055 4.959 3.569 1.00 88.12 89 VAL A N 1
ATOM 668 C CA . VAL A 1 89 ? 3.015 6.105 4.502 1.00 88.12 89 VAL A CA 1
ATOM 669 C C . VAL A 1 89 ? 2.107 7.234 3.992 1.00 88.12 89 VAL A C 1
ATOM 671 O O . VAL A 1 89 ? 1.182 7.613 4.717 1.00 88.12 89 VAL A O 1
ATOM 674 N N . PRO A 1 90 ? 2.278 7.755 2.759 1.00 87.88 90 PRO A N 1
ATOM 675 C CA . PRO A 1 90 ? 1.375 8.781 2.245 1.00 87.88 90 PRO A CA 1
ATOM 676 C C . PRO A 1 90 ? -0.050 8.255 2.033 1.00 87.88 90 PRO A C 1
ATOM 678 O O . PRO A 1 90 ? -1.000 9.001 2.265 1.00 87.88 90 PRO A O 1
ATOM 681 N N . GLY A 1 91 ? -0.223 6.982 1.656 1.00 85.44 91 GLY A N 1
ATOM 682 C CA . GLY A 1 91 ? -1.538 6.352 1.523 1.00 85.44 91 GLY A CA 1
ATOM 683 C C . GLY A 1 91 ? -2.300 6.282 2.849 1.00 85.44 91 GLY A C 1
ATOM 684 O O . GLY A 1 91 ? -3.453 6.707 2.913 1.00 85.44 91 GLY A O 1
ATOM 685 N N . ILE A 1 92 ? -1.647 5.831 3.926 1.00 86.81 92 ILE A N 1
ATOM 686 C CA . ILE A 1 92 ? -2.212 5.796 5.283 1.00 86.81 92 ILE A CA 1
ATOM 687 C C . ILE A 1 92 ? -2.558 7.216 5.720 1.00 86.81 92 ILE A C 1
ATOM 689 O O . ILE A 1 92 ? -3.692 7.463 6.129 1.00 86.81 92 ILE A O 1
ATOM 693 N N . LEU A 1 93 ? -1.628 8.161 5.564 1.00 88.19 93 LEU A N 1
ATOM 694 C CA . LEU A 1 93 ? -1.825 9.543 5.987 1.00 88.19 93 LEU A CA 1
ATOM 695 C C . LEU A 1 93 ? -3.014 10.196 5.264 1.00 88.19 93 LEU A C 1
ATOM 697 O O . LEU A 1 93 ? -3.869 10.797 5.917 1.00 88.19 93 LEU A O 1
ATOM 701 N N . LEU A 1 94 ? -3.132 10.034 3.940 1.00 85.06 94 LEU A N 1
ATOM 702 C CA . LEU A 1 94 ? -4.298 10.519 3.190 1.00 85.06 94 LEU A CA 1
ATOM 703 C C . LEU A 1 94 ? -5.579 9.786 3.595 1.00 85.06 94 LEU A C 1
ATOM 705 O O . LEU A 1 94 ? -6.618 10.422 3.774 1.00 85.06 94 LEU A O 1
ATOM 709 N N . SER A 1 95 ? -5.527 8.461 3.737 1.00 85.31 95 SER A N 1
ATOM 710 C CA . SER A 1 95 ? -6.716 7.675 4.066 1.00 85.31 95 SER A CA 1
ATOM 711 C C . SER A 1 95 ? -7.263 8.013 5.454 1.00 85.31 95 SER A C 1
ATOM 713 O O . SER A 1 95 ? -8.478 8.070 5.600 1.00 85.31 95 SER A O 1
ATOM 715 N N . MET A 1 96 ? -6.400 8.303 6.436 1.00 84.38 96 MET A N 1
ATOM 716 C CA . MET A 1 96 ? -6.789 8.716 7.787 1.00 84.38 96 MET A CA 1
ATOM 717 C C . MET A 1 96 ? -7.271 10.166 7.841 1.00 84.38 96 MET A C 1
ATOM 719 O O . MET A 1 96 ? -8.320 10.434 8.415 1.00 84.38 96 MET A O 1
ATOM 723 N N . THR A 1 97 ? -6.548 11.103 7.221 1.00 86.38 97 THR A N 1
ATOM 724 C CA . THR A 1 97 ? -6.892 12.541 7.282 1.00 86.38 97 THR A CA 1
ATOM 725 C C . THR A 1 97 ? -8.154 12.894 6.501 1.00 86.38 97 THR A C 1
ATOM 727 O O . THR A 1 97 ? -8.901 13.788 6.897 1.00 86.38 97 THR A O 1
ATOM 730 N N . PHE A 1 98 ? -8.413 12.193 5.394 1.00 82.31 98 PHE A N 1
ATOM 731 C CA . PHE A 1 98 ? -9.597 12.403 4.560 1.00 82.31 98 PHE A CA 1
ATOM 732 C C . PHE A 1 98 ? -10.657 11.324 4.737 1.00 82.31 98 PHE A C 1
ATOM 734 O O . PHE A 1 98 ? -11.651 11.342 3.997 1.00 82.31 98 PHE A O 1
ATOM 741 N N . ARG A 1 99 ? -10.489 10.417 5.713 1.00 77.50 99 ARG A N 1
ATOM 742 C CA . ARG A 1 99 ? -11.574 9.534 6.134 1.00 77.50 99 ARG A CA 1
ATOM 743 C C . ARG A 1 99 ? -12.731 10.439 6.514 1.00 77.50 99 ARG A C 1
ATOM 745 O O . ARG A 1 99 ? -12.620 11.263 7.418 1.00 77.50 99 ARG A O 1
ATOM 752 N N . ARG A 1 100 ? -13.828 10.352 5.763 1.00 63.09 100 ARG A N 1
ATOM 753 C CA . ARG A 1 100 ? -15.049 11.010 6.205 1.00 63.09 100 ARG A CA 1
ATOM 754 C C . ARG A 1 100 ? -15.427 10.354 7.528 1.00 63.09 100 ARG A C 1
ATOM 756 O O . ARG A 1 100 ? -15.464 9.119 7.547 1.00 63.09 100 ARG A O 1
ATOM 763 N N . PRO A 1 101 ? -15.705 11.142 8.578 1.00 60.00 101 PRO A N 1
ATOM 764 C CA . PRO A 1 101 ? -16.484 10.630 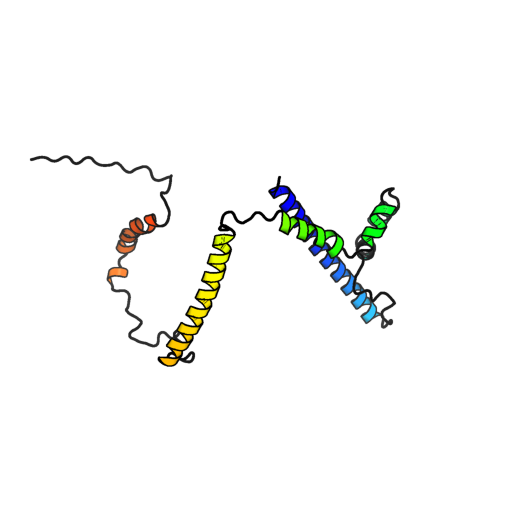9.685 1.00 60.00 101 PRO A CA 1
ATOM 765 C C . PRO A 1 101 ? -17.711 9.972 9.073 1.00 60.00 101 PRO A C 1
ATOM 767 O O . PRO A 1 101 ? -18.279 10.504 8.104 1.00 60.00 101 PRO A O 1
ATOM 770 N N . ARG A 1 102 ? -18.040 8.772 9.536 1.00 57.00 102 ARG A N 1
ATOM 771 C CA . ARG A 1 102 ? -19.270 8.114 9.088 1.00 57.00 102 ARG A CA 1
ATOM 772 C C . ARG A 1 102 ? -20.391 9.127 9.348 1.00 57.00 102 ARG A C 1
ATOM 774 O O . ARG A 1 102 ? -20.363 9.799 10.368 1.00 57.00 102 ARG A O 1
ATOM 781 N N . GLU A 1 103 ? -21.334 9.314 8.430 1.00 54.97 103 GLU A N 1
ATOM 782 C CA . GLU A 1 103 ? -22.454 10.242 8.688 1.00 54.97 103 GLU A CA 1
ATOM 783 C C . GLU A 1 103 ? -23.310 9.767 9.893 1.00 54.97 103 GLU A C 1
ATOM 785 O O . GLU A 1 103 ? -24.070 10.551 10.444 1.00 54.97 103 GLU A O 1
ATOM 790 N N . ASP A 1 104 ? -23.060 8.539 10.377 1.00 52.84 104 ASP A N 1
ATOM 791 C CA . ASP A 1 104 ? -23.558 7.950 11.628 1.00 52.84 104 ASP A CA 1
ATOM 792 C C . ASP A 1 104 ? -22.579 8.055 12.817 1.00 52.84 104 ASP A C 1
ATOM 794 O O . ASP A 1 104 ? -22.771 7.375 13.820 1.00 52.84 104 ASP A O 1
ATOM 798 N N . GLU A 1 105 ? -21.478 8.802 12.707 1.00 49.53 105 GLU A N 1
ATOM 799 C CA . GLU A 1 105 ? -20.511 8.981 13.793 1.00 49.53 105 GLU A CA 1
ATOM 800 C C . GLU A 1 105 ? -21.092 10.009 14.766 1.00 49.53 105 GLU A C 1
ATOM 802 O O . GLU A 1 105 ? -21.155 11.199 14.438 1.00 49.53 105 GLU A O 1
ATOM 807 N N . PRO A 1 106 ? -21.602 9.565 15.927 1.00 53.38 106 PRO A N 1
ATOM 808 C CA . PRO A 1 106 ? -22.246 10.475 16.847 1.00 53.38 106 PRO A CA 1
ATOM 809 C C . PRO A 1 106 ? -21.148 11.393 17.415 1.00 53.38 106 PRO A C 1
ATOM 811 O O . PRO A 1 106 ? -19.991 10.977 17.514 1.00 53.38 106 PRO A O 1
ATOM 814 N N . ASP A 1 107 ? -21.487 12.655 17.703 1.00 59.41 107 ASP A N 1
ATOM 815 C CA . ASP A 1 107 ? -20.608 13.674 18.301 1.00 59.41 107 ASP A CA 1
ATOM 816 C C . ASP A 1 107 ? -19.448 13.111 19.163 1.00 59.41 107 ASP A C 1
ATOM 818 O O . ASP A 1 107 ? -19.599 12.124 19.883 1.00 59.41 107 ASP A O 1
ATOM 822 N N . PRO A 1 108 ? -18.276 13.766 19.219 1.00 56.69 108 PRO A N 1
ATOM 823 C CA . PRO A 1 108 ? -17.145 13.320 20.050 1.00 56.69 108 PRO A CA 1
ATOM 824 C C . PRO A 1 108 ? -17.494 13.111 21.546 1.00 56.69 108 PRO A C 1
ATOM 826 O O . PRO A 1 108 ? -16.768 12.439 22.280 1.00 56.69 108 PRO A O 1
ATOM 829 N N . LEU A 1 109 ? -18.605 13.692 22.010 1.00 56.72 109 LEU A N 1
ATOM 830 C CA . LEU A 1 109 ? -19.205 13.472 23.329 1.00 56.72 109 LEU A CA 1
ATOM 831 C C . LEU A 1 109 ? -20.030 12.178 23.408 1.00 56.72 109 LEU A C 1
ATOM 833 O O . LEU A 1 109 ? -19.945 11.450 24.395 1.00 56.72 109 LEU A O 1
ATOM 837 N N . THR A 1 110 ? -20.798 11.866 22.370 1.00 58.28 110 THR A N 1
ATOM 838 C CA . THR A 1 110 ? -21.625 10.660 22.280 1.00 58.28 110 THR A CA 1
ATOM 839 C C . THR A 1 110 ? -20.822 9.431 21.872 1.00 58.28 110 THR A C 1
ATOM 841 O O . THR A 1 110 ? -21.173 8.345 22.304 1.00 58.28 110 THR A O 1
ATOM 844 N N . THR A 1 111 ? -19.700 9.557 21.160 1.00 60.94 111 THR A N 1
ATOM 845 C CA . THR A 1 111 ? -18.747 8.441 20.959 1.00 60.94 111 THR A CA 1
ATOM 846 C C . THR A 1 111 ? -18.086 8.007 22.262 1.00 60.94 111 THR A C 1
ATOM 848 O O . THR A 1 111 ? -17.933 6.811 22.484 1.00 60.94 111 THR A O 1
ATOM 851 N N . LYS A 1 112 ? -17.745 8.944 23.158 1.00 65.38 112 LYS A N 1
ATOM 852 C CA . LYS A 1 112 ? -17.275 8.597 24.510 1.00 65.38 112 LYS A CA 1
ATOM 853 C C . LYS A 1 112 ? -18.376 7.955 25.345 1.00 65.38 112 LYS A C 1
ATOM 855 O O . LYS A 1 112 ? -18.115 6.954 25.996 1.00 65.38 112 LYS A O 1
ATOM 860 N N . ALA A 1 113 ? -19.594 8.492 25.287 1.00 64.38 113 ALA A N 1
ATOM 861 C CA . ALA A 1 113 ? -20.737 7.904 25.980 1.00 64.38 113 ALA A CA 1
ATOM 862 C C . ALA A 1 113 ? -21.092 6.507 25.440 1.00 64.38 113 ALA A C 1
ATOM 864 O O . ALA A 1 113 ? -21.440 5.627 26.212 1.00 64.38 113 ALA A O 1
ATOM 865 N N . LEU A 1 114 ? -20.963 6.282 24.131 1.00 67.25 114 LEU A N 1
ATOM 866 C CA . LEU A 1 114 ? -21.213 4.993 23.486 1.00 67.25 114 LEU A CA 1
ATOM 867 C C . LEU A 1 114 ? -20.091 3.995 23.785 1.00 67.25 114 LEU A C 1
ATOM 869 O O . LEU A 1 114 ? -20.377 2.836 24.056 1.00 67.25 114 LEU A O 1
ATOM 873 N N . ALA A 1 115 ? -18.832 4.440 23.800 1.00 72.81 115 ALA A N 1
ATOM 874 C CA . ALA A 1 115 ? -17.709 3.619 24.248 1.00 72.81 115 ALA A CA 1
ATOM 875 C C . ALA A 1 115 ? -17.877 3.208 25.718 1.00 72.81 115 ALA A C 1
ATOM 877 O O . ALA A 1 115 ? -17.726 2.035 26.039 1.00 72.81 115 ALA A O 1
ATOM 878 N N . GLN A 1 116 ? -18.286 4.143 26.578 1.00 76.12 116 GLN A N 1
ATOM 879 C CA . GLN A 1 116 ? -18.572 3.865 27.982 1.00 76.12 116 GLN A CA 1
ATOM 880 C C . GLN A 1 116 ? -19.774 2.921 28.142 1.00 76.12 116 GLN A C 1
ATOM 882 O O . GLN A 1 116 ? -19.686 1.954 28.883 1.00 76.12 116 GLN A O 1
ATOM 887 N N . ALA A 1 117 ? -20.852 3.114 27.377 1.00 74.31 117 ALA A N 1
ATOM 888 C CA . ALA A 1 117 ? -21.989 2.193 27.366 1.00 74.31 117 ALA A CA 1
ATOM 889 C C . ALA A 1 117 ? -21.602 0.786 26.871 1.00 74.31 117 ALA A C 1
ATOM 891 O O . ALA A 1 117 ? -22.165 -0.211 27.321 1.00 74.31 117 ALA A O 1
ATOM 892 N N . HIS A 1 118 ? -20.637 0.688 25.953 1.00 76.88 118 HIS A N 1
ATOM 893 C CA . HIS A 1 118 ? -20.112 -0.593 25.493 1.00 76.88 118 HIS A CA 1
ATOM 894 C C . HIS A 1 118 ? -19.271 -1.279 26.577 1.00 76.88 118 HIS A C 1
ATOM 896 O O . HIS A 1 118 ? -19.445 -2.474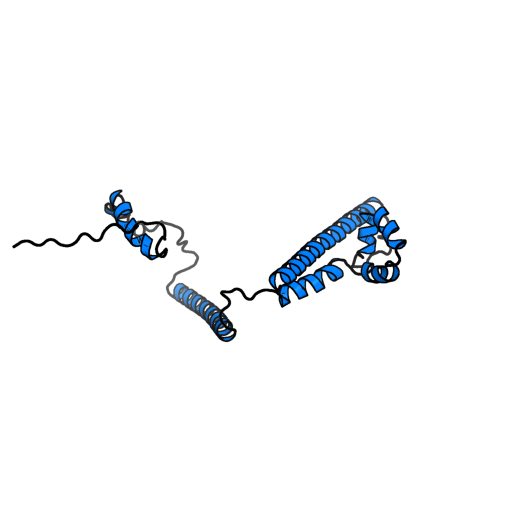 26.811 1.00 76.88 118 HIS A O 1
ATOM 902 N N . GLU A 1 119 ? -18.425 -0.533 27.288 1.00 78.25 119 GLU A N 1
ATOM 903 C CA . GLU A 1 119 ? -17.683 -1.040 28.448 1.00 78.25 119 GLU A CA 1
ATOM 904 C C . GLU A 1 119 ? -18.632 -1.497 29.567 1.00 78.25 119 GLU A C 1
ATOM 906 O O . GLU A 1 119 ? -18.498 -2.617 30.060 1.00 78.25 119 GLU A O 1
ATOM 911 N N . ASP A 1 120 ? -19.658 -0.706 29.884 1.00 81.50 120 ASP A N 1
ATOM 912 C CA . ASP A 1 120 ? -20.682 -1.048 30.879 1.00 81.50 120 ASP A CA 1
ATOM 913 C C . ASP A 1 120 ? -21.466 -2.312 30.478 1.00 81.50 120 ASP A C 1
ATOM 915 O O . ASP A 1 120 ? -21.795 -3.144 31.328 1.00 81.50 120 ASP A O 1
ATOM 919 N N . SER A 1 121 ? -21.712 -2.516 29.177 1.00 80.19 121 SER A N 1
ATOM 920 C CA . SER A 1 121 ? -22.360 -3.739 28.686 1.00 80.19 121 SER A CA 1
ATOM 921 C C . SER A 1 121 ? -21.511 -4.991 28.925 1.00 80.19 121 SER A C 1
ATOM 923 O O . SER A 1 121 ? -22.057 -6.035 29.274 1.00 80.19 121 SER A O 1
ATOM 925 N N . LEU A 1 122 ? -20.179 -4.892 28.822 1.00 83.06 122 LEU A N 1
ATOM 926 C CA . LEU A 1 122 ? -19.278 -6.017 29.092 1.00 83.06 122 LEU A CA 1
ATOM 927 C C . LEU A 1 122 ? -19.293 -6.414 30.573 1.00 83.06 122 LEU A C 1
ATOM 929 O O . LEU A 1 122 ? -19.280 -7.607 30.879 1.00 83.06 122 LEU A O 1
ATOM 933 N N . PHE A 1 123 ? -19.383 -5.442 31.485 1.00 86.62 123 PHE A N 1
ATOM 934 C CA . PHE A 1 123 ? -19.530 -5.720 32.917 1.00 86.62 123 PHE A CA 1
ATOM 935 C C . PHE A 1 123 ? -20.869 -6.387 33.242 1.00 86.62 123 PHE A C 1
ATOM 937 O O . PHE A 1 123 ? -20.896 -7.359 33.997 1.00 86.62 123 PHE A O 1
ATOM 944 N N . LEU A 1 124 ? -21.961 -5.930 32.621 1.00 86.12 124 LEU A N 1
ATOM 945 C CA . LEU A 1 124 ? -23.278 -6.555 32.774 1.00 86.12 124 LEU A CA 1
ATOM 946 C C . LEU A 1 124 ? -23.274 -8.023 32.332 1.00 86.12 124 LEU A C 1
ATOM 948 O O . LEU A 1 124 ? -23.878 -8.855 33.006 1.00 86.12 124 LEU A O 1
ATOM 952 N N . PHE A 1 125 ? -22.573 -8.364 31.245 1.00 83.25 125 PHE A N 1
ATOM 953 C CA . PHE A 1 125 ? -22.457 -9.754 30.797 1.00 83.25 125 PHE A CA 1
ATOM 954 C C . PHE A 1 125 ? -21.665 -10.634 31.772 1.00 83.25 125 PHE A C 1
ATOM 956 O O . PHE A 1 125 ? -22.071 -11.772 32.002 1.00 83.25 125 PHE A O 1
ATOM 963 N N . ASP A 1 126 ? -20.579 -10.133 32.370 1.00 88.44 126 ASP A N 1
ATOM 964 C CA . ASP A 1 126 ? -19.806 -10.899 33.363 1.00 88.44 126 ASP A CA 1
ATOM 965 C C . ASP A 1 126 ? -20.609 -11.119 34.658 1.00 88.44 126 ASP A C 1
ATOM 967 O O . ASP A 1 126 ? -20.606 -12.211 35.234 1.00 88.44 126 ASP A O 1
ATOM 971 N N . GLU A 1 127 ? -21.375 -10.113 35.093 1.00 87.12 127 GLU A N 1
ATOM 972 C CA . GLU A 1 127 ? -22.280 -10.248 36.238 1.00 87.12 127 GLU A CA 1
ATOM 973 C C . GLU A 1 127 ? -23.421 -11.234 35.966 1.00 87.12 127 GLU A C 1
ATOM 975 O O . GLU A 1 127 ? -23.693 -12.090 36.813 1.00 87.12 127 GLU A O 1
ATOM 980 N N . LEU A 1 128 ? -24.037 -11.174 34.780 1.00 86.25 128 LEU A N 1
ATOM 981 C CA . LEU A 1 128 ? -25.058 -12.130 34.339 1.00 86.25 128 LEU A CA 1
ATOM 982 C C . LEU A 1 128 ? -24.504 -13.551 34.255 1.00 86.25 128 LEU A C 1
ATOM 984 O O . LEU A 1 128 ? -25.120 -14.474 34.783 1.00 86.25 128 LEU A O 1
ATOM 988 N N . ALA A 1 129 ? -23.327 -13.734 33.657 1.00 84.50 129 ALA A N 1
ATOM 989 C CA . ALA A 1 129 ? -22.676 -15.038 33.572 1.00 84.50 129 ALA A CA 1
ATOM 990 C C . ALA A 1 129 ? -22.362 -15.598 34.969 1.00 84.50 129 ALA A C 1
ATOM 992 O O . ALA A 1 129 ? -22.589 -16.779 35.244 1.00 84.50 129 ALA A O 1
ATOM 993 N N . ARG A 1 130 ? -21.901 -14.747 35.894 1.00 85.62 130 ARG A N 1
ATOM 994 C CA . ARG A 1 130 ? -21.637 -15.138 37.285 1.00 85.62 130 ARG A CA 1
ATOM 995 C C . ARG A 1 130 ? -22.923 -15.455 38.057 1.00 85.62 130 ARG A C 1
ATOM 997 O O . ARG A 1 130 ? -22.894 -16.351 38.901 1.00 85.62 130 ARG A O 1
ATOM 1004 N N . ALA A 1 131 ? -24.019 -14.741 37.808 1.00 85.19 131 ALA A N 1
ATOM 1005 C CA . ALA A 1 131 ? -25.325 -15.023 38.406 1.00 85.19 131 ALA A CA 1
ATOM 1006 C C . ALA A 1 131 ? -25.907 -16.344 37.881 1.00 85.19 131 ALA A C 1
ATOM 1008 O O . ALA A 1 131 ? -26.244 -17.214 38.679 1.00 85.19 131 ALA A O 1
ATOM 1009 N N . ALA A 1 132 ? -25.895 -16.553 36.562 1.00 81.69 132 ALA A N 1
ATOM 1010 C CA . ALA A 1 132 ? -26.336 -17.794 35.930 1.00 81.69 132 ALA A CA 1
ATOM 1011 C C . ALA A 1 132 ? -25.555 -19.010 36.459 1.00 81.69 132 ALA A C 1
ATOM 1013 O O . ALA A 1 132 ? -26.145 -20.031 36.810 1.00 81.69 132 ALA A O 1
ATOM 1014 N N . HIS A 1 133 ? -24.235 -18.877 36.629 1.00 80.94 133 HIS A N 1
ATOM 1015 C CA . HIS A 1 133 ? -23.421 -19.950 37.198 1.00 80.94 133 HIS A CA 1
ATOM 1016 C C . HIS A 1 133 ? -23.789 -20.282 38.655 1.00 80.94 133 HIS A C 1
ATOM 1018 O O . HIS A 1 133 ? -23.763 -21.448 39.048 1.00 80.94 133 HIS A O 1
ATOM 1024 N N . LYS A 1 134 ? -24.153 -19.275 39.464 1.00 83.75 134 LYS A N 1
ATOM 1025 C CA . LYS A 1 134 ? -24.621 -19.479 40.848 1.00 83.75 134 LYS A CA 1
ATOM 1026 C C . LYS A 1 134 ? -25.985 -20.162 40.910 1.00 83.75 134 LYS A C 1
ATOM 1028 O 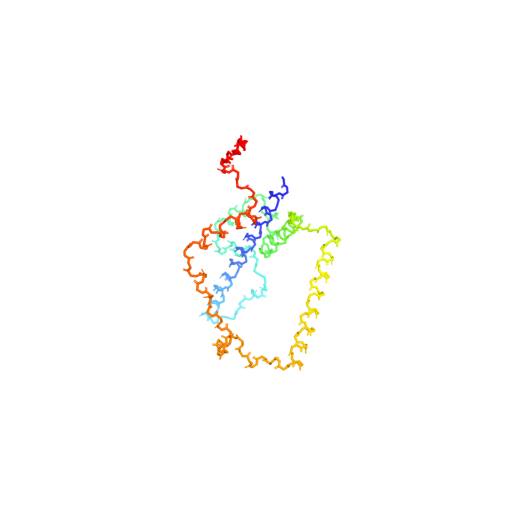O . LYS A 1 134 ? -26.196 -20.969 41.811 1.00 83.75 134 LYS A O 1
ATOM 1033 N N . ASP A 1 135 ? -26.856 -19.878 39.949 1.00 82.06 135 ASP A N 1
ATOM 1034 C CA . ASP A 1 135 ? -28.181 -20.497 39.826 1.00 82.06 135 ASP A CA 1
ATOM 1035 C C . ASP A 1 135 ? -28.125 -21.911 39.217 1.00 82.06 135 ASP A C 1
ATOM 1037 O O . ASP A 1 135 ? -29.152 -22.563 39.042 1.00 82.06 135 ASP A O 1
ATOM 1041 N N . GLY A 1 136 ? -26.919 -22.423 38.944 1.00 75.62 136 GLY A N 1
ATOM 1042 C CA . GLY A 1 136 ? -26.698 -23.790 38.481 1.00 75.62 136 GLY A CA 1
ATOM 1043 C C . GLY A 1 136 ? -26.741 -23.959 36.964 1.00 75.62 136 GLY A C 1
ATOM 1044 O O . GLY A 1 136 ? -26.582 -25.087 36.494 1.00 75.62 136 GLY A O 1
ATOM 1045 N N . TYR A 1 137 ? -26.874 -22.871 36.195 1.00 67.31 137 TYR A N 1
ATOM 1046 C CA . TYR A 1 137 ? -26.688 -22.897 34.745 1.00 67.31 137 TYR A CA 1
ATOM 1047 C C . TYR A 1 137 ? -25.201 -23.125 34.457 1.00 67.31 137 TYR A C 1
ATOM 1049 O O . TYR A 1 137 ? -24.349 -22.238 34.559 1.00 67.31 137 TYR A O 1
ATOM 1057 N N . THR A 1 138 ? -24.864 -24.379 34.182 1.00 64.19 138 THR A N 1
ATOM 1058 C CA . THR A 1 138 ? -23.507 -24.816 33.861 1.00 64.19 138 THR A CA 1
ATOM 1059 C C . THR A 1 138 ? -23.390 -24.982 32.353 1.00 64.19 138 THR A C 1
ATOM 1061 O O . THR A 1 138 ? -24.287 -25.532 31.728 1.00 64.19 138 THR A O 1
ATOM 1064 N N . LEU A 1 139 ? -22.257 -24.575 31.764 1.00 60.84 139 LEU A N 1
ATOM 1065 C CA . LEU A 1 139 ? -21.959 -24.731 30.325 1.00 60.84 139 LEU A CA 1
ATOM 1066 C C . LEU A 1 139 ? -22.033 -26.186 29.815 1.00 60.84 139 LEU A C 1
ATOM 1068 O O . LEU A 1 139 ? -21.917 -26.436 28.621 1.00 60.84 139 LEU A O 1
ATOM 1072 N N . THR A 1 140 ? -22.143 -27.155 30.723 1.00 57.75 140 THR A N 1
ATOM 1073 C CA . THR A 1 140 ? -22.340 -28.575 30.424 1.00 57.75 140 THR A CA 1
ATOM 1074 C C . THR A 1 140 ? -23.780 -28.926 30.067 1.00 57.75 140 THR A C 1
ATOM 1076 O O . THR A 1 140 ? -24.010 -30.006 29.527 1.00 57.75 140 THR A O 1
ATOM 1079 N N . GLN A 1 141 ? -24.739 -28.054 30.379 1.00 54.97 141 GLN A N 1
ATOM 1080 C CA . GLN A 1 141 ? -26.109 -28.180 29.915 1.00 54.97 141 GLN A CA 1
ATOM 1081 C C . GLN A 1 141 ? -26.167 -27.508 28.545 1.00 54.97 141 GLN A C 1
ATOM 1083 O O . GLN A 1 141 ? -26.190 -26.291 28.413 1.00 54.97 141 GLN A O 1
ATOM 1088 N N . ASP A 1 142 ? -26.013 -28.336 27.520 1.00 55.09 142 ASP A N 1
ATOM 1089 C CA . ASP A 1 142 ? -26.092 -27.933 26.127 1.00 55.09 142 ASP A CA 1
ATOM 1090 C C . ASP A 1 142 ? -27.542 -27.509 25.841 1.00 55.09 142 ASP A C 1
ATOM 1092 O O . ASP A 1 142 ? -28.376 -28.335 25.479 1.00 55.09 142 ASP A O 1
ATOM 1096 N N . ASP A 1 143 ? -27.863 -26.228 26.045 1.00 56.09 143 ASP A N 1
ATOM 1097 C CA . ASP A 1 143 ? -29.179 -25.638 25.737 1.00 56.09 143 ASP A CA 1
ATOM 1098 C C . ASP A 1 143 ? -29.510 -25.712 24.227 1.00 56.09 143 ASP A C 1
ATOM 1100 O O . ASP A 1 143 ? -30.620 -25.407 23.796 1.00 56.09 143 ASP A O 1
ATOM 1104 N N . SER A 1 144 ? -28.557 -26.175 23.409 1.00 56.38 144 SER A N 1
ATOM 1105 C CA . SER A 1 144 ? -28.752 -26.568 22.011 1.00 56.38 144 SER A CA 1
ATOM 1106 C C . SER A 1 144 ? -29.520 -27.886 21.849 1.00 56.38 144 SER A C 1
ATOM 1108 O O . SER A 1 144 ? -29.890 -28.228 20.723 1.00 56.38 144 SER A O 1
ATOM 1110 N N . TYR A 1 145 ? -29.723 -28.661 22.922 1.00 49.75 145 TYR A N 1
ATOM 1111 C CA . TYR A 1 145 ? -30.479 -29.909 22.868 1.00 49.75 145 TYR A CA 1
ATOM 1112 C C . TYR A 1 145 ? -31.968 -29.648 23.130 1.00 49.75 145 TYR A C 1
ATOM 1114 O O . TYR A 1 145 ? -32.352 -29.383 24.271 1.00 49.75 145 TYR A O 1
ATOM 1122 N N . PRO A 1 146 ? -32.853 -29.828 22.127 1.00 55.94 146 PRO A N 1
ATOM 1123 C CA . PRO A 1 146 ? -34.300 -29.803 22.321 1.00 55.94 146 PRO A CA 1
ATOM 1124 C C . PRO A 1 146 ? -34.766 -31.104 23.001 1.00 55.94 146 PRO A C 1
ATOM 1126 O O . PRO A 1 146 ? -35.627 -31.822 22.500 1.00 55.94 146 PRO A O 1
ATOM 1129 N N . SER A 1 147 ? -34.145 -31.480 24.120 1.00 55.72 147 SER A N 1
ATOM 1130 C CA . SER A 1 147 ? -34.490 -32.678 24.889 1.00 55.72 147 SER A CA 1
ATOM 1131 C C . SER A 1 147 ? -35.480 -32.395 26.014 1.00 55.72 147 SER A C 1
ATOM 1133 O O . SER A 1 147 ? -35.895 -33.332 26.693 1.00 55.72 147 SER A O 1
ATOM 1135 N N . ASN A 1 148 ? -35.855 -31.131 26.235 1.00 51.72 148 ASN A N 1
ATOM 1136 C CA . ASN A 1 148 ? -36.897 -30.789 27.190 1.00 51.72 148 ASN A CA 1
ATOM 1137 C C . ASN A 1 148 ? -38.269 -30.864 26.485 1.00 51.72 148 ASN A C 1
ATOM 1139 O O . ASN A 1 148 ? -38.574 -30.001 25.661 1.00 51.72 148 ASN A O 1
ATOM 1143 N N . PRO A 1 149 ? -39.114 -31.873 26.779 1.00 56.03 149 PRO A N 1
ATOM 1144 C CA . PRO A 1 149 ? -40.419 -32.042 26.130 1.00 56.03 149 PRO A CA 1
ATOM 1145 C C . PRO A 1 149 ? -41.420 -30.919 26.459 1.00 56.03 149 PRO A C 1
ATOM 1147 O O . PRO A 1 149 ? -42.534 -30.935 25.950 1.00 56.03 149 PRO A O 1
ATOM 1150 N N . LEU A 1 150 ? -41.042 -29.962 27.315 1.00 55.38 150 LEU A N 1
ATOM 1151 C CA . LEU A 1 150 ? -41.811 -28.753 27.616 1.00 55.38 150 LEU A CA 1
ATOM 1152 C C . LEU A 1 150 ? -41.441 -27.549 26.733 1.00 55.38 150 LEU A C 1
ATOM 1154 O O . LEU A 1 150 ? -42.182 -26.573 26.735 1.00 55.38 150 LEU A O 1
ATOM 1158 N N . ASP A 1 151 ? -40.332 -27.610 25.989 1.00 53.47 151 ASP A N 1
ATOM 1159 C CA . ASP A 1 151 ? -39.821 -26.478 25.192 1.00 53.47 151 ASP A CA 1
ATOM 1160 C C . ASP A 1 151 ? -40.286 -26.516 23.728 1.00 53.47 151 ASP A C 1
ATOM 1162 O O . ASP A 1 151 ? -40.205 -25.543 22.985 1.00 53.47 151 ASP A O 1
ATOM 1166 N N . THR A 1 152 ? -40.845 -27.651 23.308 1.00 53.12 152 THR A N 1
ATOM 1167 C CA . THR A 1 152 ? -41.652 -27.736 22.091 1.00 53.12 152 THR A CA 1
ATOM 1168 C C . THR A 1 152 ? -43.104 -27.518 22.481 1.00 53.12 152 THR A C 1
ATOM 1170 O O . THR A 1 152 ? -43.875 -28.462 22.618 1.00 53.12 152 THR A O 1
ATOM 1173 N N . ILE A 1 153 ? -43.491 -26.255 22.660 1.00 55.47 153 ILE A N 1
ATOM 1174 C CA . ILE A 1 153 ? -44.891 -25.882 22.464 1.00 55.47 153 ILE A CA 1
ATOM 1175 C C . ILE A 1 153 ? -45.082 -25.966 20.946 1.00 55.47 153 ILE A C 1
ATOM 1177 O O . ILE A 1 153 ? -44.526 -25.124 20.235 1.00 55.47 153 ILE A O 1
ATOM 1181 N N . PRO A 1 154 ? -45.755 -27.002 20.401 1.00 56.22 154 PRO A N 1
ATOM 1182 C CA . PRO A 1 154 ? -46.107 -26.976 18.991 1.00 56.22 154 PRO A CA 1
ATOM 1183 C C . PRO A 1 154 ? -46.871 -25.676 18.777 1.00 56.22 154 PRO A C 1
ATOM 1185 O O . PRO A 1 154 ? -47.790 -25.394 19.549 1.00 56.22 154 PRO A O 1
ATOM 1188 N N . ALA A 1 155 ? -46.441 -24.872 17.797 1.00 61.47 155 ALA A N 1
ATOM 1189 C CA . ALA A 1 155 ? -47.149 -23.657 17.426 1.00 61.47 155 ALA A CA 1
ATOM 1190 C C . ALA A 1 155 ? -48.636 -24.008 17.387 1.00 61.47 155 ALA A C 1
ATOM 1192 O O . ALA A 1 155 ? -49.025 -24.972 16.719 1.00 61.47 155 ALA A O 1
ATOM 1193 N N . GLU A 1 156 ? -49.419 -23.338 18.235 1.00 60.84 156 GLU A N 1
ATOM 1194 C CA . GLU A 1 156 ? -50.842 -23.614 18.365 1.00 60.84 156 GLU A CA 1
ATOM 1195 C C . GLU A 1 156 ? -51.450 -23.694 16.963 1.00 60.84 156 GLU A C 1
ATOM 1197 O O . GLU A 1 156 ? -51.062 -22.923 16.089 1.00 60.84 156 GLU A O 1
ATOM 1202 N N . ALA A 1 157 ? -52.378 -24.629 16.733 1.00 61.31 157 ALA A N 1
ATOM 1203 C CA . ALA A 1 157 ? -52.876 -24.945 15.389 1.00 61.31 157 ALA A CA 1
ATOM 1204 C C . ALA A 1 157 ? -53.384 -23.719 14.605 1.00 61.31 157 ALA A C 1
ATOM 1206 O O . ALA A 1 157 ? -53.424 -23.762 13.381 1.00 61.31 157 ALA A O 1
ATOM 1207 N N . HIS A 1 158 ? -53.711 -22.624 15.299 1.00 62.28 158 HIS A N 1
ATOM 1208 C CA . HIS A 1 158 ? -54.040 -21.352 14.676 1.00 62.28 158 HIS A CA 1
ATOM 1209 C C . HIS A 1 158 ? -52.888 -20.803 13.812 1.00 62.28 158 HIS A C 1
ATOM 1211 O O . HIS A 1 158 ? -53.147 -20.365 12.704 1.00 62.28 158 HIS A O 1
ATOM 1217 N N . PHE A 1 159 ? -51.617 -20.925 14.217 1.00 55.78 159 PHE A N 1
ATOM 1218 C CA . PHE A 1 159 ? -50.439 -20.488 13.441 1.00 55.78 159 PHE A CA 1
ATOM 1219 C C . PHE A 1 159 ? -50.152 -21.302 12.170 1.00 55.78 159 PHE A C 1
ATOM 1221 O O . PHE A 1 159 ? -49.259 -20.933 11.409 1.00 55.78 159 PHE A O 1
ATOM 1228 N N . ALA A 1 160 ? -50.873 -22.402 11.943 1.00 60.28 160 ALA A N 1
ATOM 1229 C CA . ALA A 1 160 ? -50.777 -23.191 10.717 1.00 60.28 160 ALA A CA 1
ATOM 1230 C C . ALA A 1 160 ? -51.823 -22.793 9.657 1.00 60.28 160 ALA A C 1
ATOM 1232 O O . ALA A 1 160 ? -51.767 -23.327 8.549 1.00 60.28 160 ALA A O 1
ATOM 1233 N N . ASP A 1 161 ? -52.755 -21.882 9.969 1.00 62.28 161 ASP A N 1
ATOM 1234 C CA . ASP A 1 161 ? -53.708 -21.358 8.986 1.00 62.28 161 ASP A CA 1
ATOM 1235 C C . ASP A 1 161 ? -53.026 -20.347 8.049 1.00 62.28 161 ASP A C 1
ATOM 1237 O O . ASP A 1 161 ? -52.431 -19.358 8.488 1.00 62.28 161 ASP A O 1
ATOM 1241 N N . GLU A 1 162 ? -53.168 -20.567 6.736 1.00 60.97 162 GLU A N 1
ATOM 1242 C CA . GLU A 1 162 ? -52.648 -19.693 5.666 1.00 60.97 162 GLU A CA 1
ATOM 1243 C C . GLU A 1 162 ? -53.184 -18.246 5.768 1.00 60.97 162 GLU A C 1
ATOM 1245 O O . GLU A 1 162 ? -52.555 -17.300 5.291 1.00 60.97 162 GLU A O 1
ATOM 1250 N N . ASP A 1 163 ? -54.306 -18.050 6.467 1.00 64.62 163 ASP A N 1
ATOM 1251 C CA . ASP A 1 163 ? -54.942 -16.749 6.680 1.00 64.62 163 ASP A CA 1
ATOM 1252 C C . ASP A 1 163 ? -54.195 -15.849 7.684 1.00 64.62 163 ASP A C 1
ATOM 1254 O O . ASP A 1 163 ? -54.399 -14.630 7.692 1.00 64.62 163 ASP A O 1
ATOM 1258 N N . ILE A 1 164 ? -53.303 -16.398 8.518 1.00 61.62 164 ILE A N 1
ATOM 1259 C CA . ILE A 1 164 ? -52.531 -15.596 9.485 1.00 61.62 164 ILE A CA 1
ATOM 1260 C C . ILE A 1 164 ? -51.436 -14.785 8.796 1.00 61.62 164 ILE A C 1
ATOM 1262 O O . ILE A 1 164 ? -51.187 -13.640 9.176 1.00 61.62 164 ILE A O 1
ATOM 1266 N N . GLU A 1 165 ? -50.827 -15.314 7.734 1.00 61.91 165 GLU A N 1
ATOM 1267 C CA . GLU A 1 165 ? -49.853 -14.553 6.947 1.00 61.91 165 GLU A CA 1
ATOM 1268 C C . GLU A 1 165 ? -50.517 -13.319 6.305 1.00 61.91 165 GLU A C 1
ATOM 1270 O O . GLU A 1 165 ? -49.928 -12.236 6.278 1.00 61.91 165 GLU A O 1
ATOM 1275 N N . ALA A 1 166 ? -51.792 -13.433 5.913 1.00 67.00 166 ALA A N 1
ATOM 1276 C CA . ALA A 1 166 ? -52.593 -12.314 5.418 1.00 67.00 166 ALA A CA 1
ATOM 1277 C C . ALA A 1 166 ? -52.925 -11.266 6.501 1.00 67.00 166 ALA A C 1
ATOM 1279 O O . ALA A 1 166 ? -52.987 -10.074 6.193 1.00 67.00 166 ALA A O 1
ATOM 1280 N N . GLN A 1 167 ? -53.096 -11.682 7.762 1.00 64.88 167 GLN A N 1
ATOM 1281 C CA . GLN A 1 167 ? -53.360 -10.781 8.895 1.00 64.88 167 GLN A CA 1
ATOM 1282 C C . GLN A 1 167 ? -52.096 -10.091 9.436 1.00 64.88 167 GLN A C 1
ATOM 1284 O O . GLN A 1 167 ? -52.187 -8.972 9.934 1.00 64.88 167 GLN A O 1
ATOM 1289 N N . LEU A 1 168 ? -50.917 -10.709 9.298 1.00 61.94 168 LEU A N 1
ATOM 1290 C CA . LEU A 1 168 ? -49.633 -10.156 9.765 1.00 61.94 168 LEU A CA 1
ATOM 1291 C C . LEU A 1 168 ? -48.953 -9.222 8.746 1.00 61.94 168 LEU A C 1
ATOM 1293 O O . LEU A 1 168 ? -48.093 -8.415 9.111 1.00 61.94 168 LEU A O 1
ATOM 1297 N N . LEU A 1 169 ? -49.331 -9.299 7.465 1.00 63.22 169 LEU A N 1
ATOM 1298 C CA . LEU A 1 169 ? -48.862 -8.388 6.414 1.00 63.22 169 LEU A CA 1
ATOM 1299 C C . LEU A 1 169 ? -49.081 -6.891 6.727 1.00 63.22 169 LEU A C 1
ATOM 1301 O O . LEU A 1 169 ? -48.122 -6.134 6.562 1.00 63.22 169 LEU A O 1
ATOM 1305 N N . PRO A 1 170 ? -50.258 -6.432 7.204 1.00 62.06 170 PRO A N 1
ATOM 1306 C CA . PRO A 1 170 ? -50.454 -5.023 7.549 1.00 62.06 170 PRO A CA 1
ATOM 1307 C C . PRO A 1 170 ? -49.632 -4.560 8.762 1.00 62.06 170 PRO A C 1
ATOM 1309 O O . PRO A 1 170 ? -49.321 -3.376 8.850 1.00 62.06 170 PRO A O 1
ATOM 1312 N N . GLU A 1 171 ? -49.231 -5.452 9.676 1.00 58.09 171 GLU A N 1
ATOM 1313 C CA . GLU A 1 171 ? -48.377 -5.084 10.820 1.00 58.09 171 GLU A CA 1
ATOM 1314 C C . GLU A 1 171 ? -46.886 -4.988 10.454 1.00 58.09 171 GLU A C 1
ATOM 1316 O O . GLU A 1 171 ? -46.151 -4.174 11.022 1.00 58.09 171 GLU A O 1
ATOM 1321 N N . ARG A 1 172 ? -46.422 -5.752 9.454 1.00 54.56 172 ARG A N 1
ATOM 1322 C CA . ARG A 1 172 ? -45.036 -5.662 8.950 1.00 54.56 172 ARG A CA 1
ATOM 1323 C C . ARG A 1 172 ? -44.722 -4.342 8.246 1.00 54.56 172 ARG A C 1
ATOM 1325 O O . ARG A 1 172 ? -43.551 -3.961 8.186 1.00 54.56 172 ARG A O 1
ATOM 1332 N N . ASP A 1 173 ? -45.742 -3.645 7.756 1.00 53.28 173 ASP A N 1
ATOM 1333 C CA . ASP A 1 173 ? -45.598 -2.372 7.041 1.00 53.28 173 ASP A CA 1
ATOM 1334 C C . ASP A 1 173 ? -45.279 -1.177 7.963 1.00 53.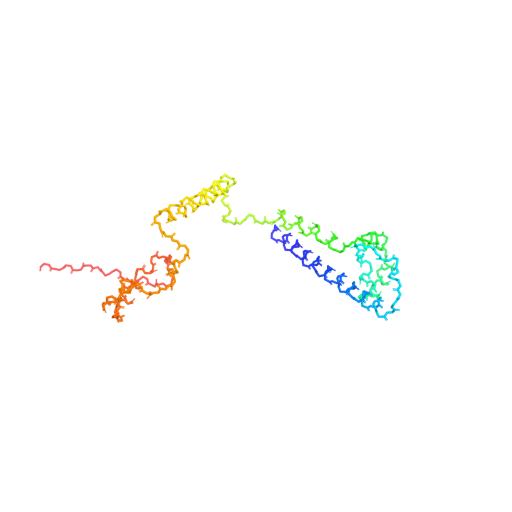28 173 ASP A C 1
ATOM 1336 O O . ASP A 1 173 ? -44.884 -0.120 7.480 1.00 53.28 173 ASP A O 1
ATOM 1340 N N . TYR A 1 174 ? -45.351 -1.322 9.294 1.00 56.41 174 TYR A N 1
ATOM 1341 C CA . TYR A 1 174 ? -44.967 -0.239 10.218 1.00 56.41 174 TYR A CA 1
ATOM 1342 C C . TYR A 1 174 ? -43.453 -0.133 10.466 1.00 56.41 174 TYR A C 1
ATOM 1344 O O . TYR A 1 174 ? -42.981 0.902 10.941 1.00 56.41 174 TYR A O 1
ATOM 1352 N N . LEU A 1 175 ? -42.672 -1.175 10.153 1.00 55.59 175 LEU A N 1
ATOM 1353 C CA . LEU A 1 175 ? -41.216 -1.194 10.378 1.00 55.59 175 LEU A CA 1
ATOM 1354 C C . LEU A 1 175 ? -40.405 -0.693 9.175 1.00 55.59 175 LEU A C 1
ATOM 1356 O O . LEU A 1 175 ? -39.227 -0.357 9.308 1.00 55.59 175 LEU A O 1
ATOM 1360 N N . LEU A 1 176 ? -41.031 -0.615 8.004 1.00 57.50 176 LEU A N 1
ATOM 1361 C CA . LEU A 1 176 ? -40.453 -0.093 6.775 1.00 57.50 176 LEU A CA 1
ATOM 1362 C C . LEU A 1 176 ? -41.303 1.119 6.406 1.00 57.50 176 LEU A C 1
ATOM 1364 O O . LEU A 1 176 ? -42.428 0.954 5.963 1.00 57.50 176 LEU A O 1
ATOM 1368 N N . GLY A 1 177 ? -40.804 2.330 6.665 1.00 55.09 177 GLY A N 1
ATOM 1369 C CA . GLY A 1 177 ? -41.561 3.570 6.452 1.00 55.09 177 GLY A CA 1
ATOM 1370 C C . GLY A 1 177 ? -42.280 3.655 5.089 1.00 55.09 177 GLY A C 1
ATOM 1371 O O . GLY A 1 177 ? -41.941 2.928 4.154 1.00 55.09 177 GLY A O 1
ATOM 1372 N N . PRO A 1 178 ? -43.255 4.572 4.952 1.00 53.94 178 PRO A N 1
ATOM 1373 C CA . PRO A 1 178 ? -44.272 4.542 3.903 1.00 53.94 178 PRO A CA 1
ATOM 1374 C C . PRO A 1 178 ? -43.678 4.344 2.506 1.00 53.94 178 PRO A C 1
ATOM 1376 O O . PRO A 1 178 ? -42.882 5.154 2.026 1.00 53.94 178 PRO A O 1
ATOM 1379 N N . ASN A 1 179 ? -44.092 3.261 1.847 1.00 52.06 179 ASN A N 1
ATOM 1380 C CA . ASN A 1 179 ? -43.696 2.937 0.485 1.00 52.06 179 ASN A CA 1
ATOM 1381 C C . ASN A 1 179 ? -44.280 3.988 -0.486 1.00 52.06 179 ASN A C 1
ATOM 1383 O O . ASN A 1 179 ? -45.499 4.047 -0.662 1.00 52.06 179 ASN A O 1
ATOM 1387 N N . PRO A 1 180 ? -43.457 4.806 -1.173 1.00 56.59 180 PRO A N 1
ATOM 1388 C CA . PRO A 1 180 ? -43.930 5.924 -1.999 1.00 56.59 180 PRO A CA 1
ATOM 1389 C C . PRO A 1 180 ? -44.659 5.500 -3.289 1.00 56.59 180 PRO A C 1
ATOM 1391 O O . PRO A 1 180 ? -44.954 6.345 -4.133 1.00 56.59 180 PRO A O 1
ATOM 1394 N N . LYS A 1 181 ? -44.923 4.202 -3.486 1.00 54.88 181 LYS A N 1
ATOM 1395 C CA . LYS A 1 181 ? -45.580 3.655 -4.683 1.00 54.88 181 LYS A CA 1
ATOM 1396 C C . LYS A 1 181 ? -46.970 3.070 -4.448 1.00 54.88 181 LYS A C 1
ATOM 1398 O O . LYS A 1 181 ? -47.559 2.586 -5.412 1.00 54.88 181 LYS A O 1
ATOM 1403 N N . GLN A 1 182 ? -47.512 3.120 -3.235 1.00 51.12 182 GLN A N 1
ATOM 1404 C CA . GLN A 1 182 ? -48.889 2.686 -3.005 1.00 51.12 182 GLN A CA 1
ATOM 1405 C C . GLN A 1 182 ? -49.842 3.850 -3.320 1.00 51.12 182 GLN A C 1
ATOM 1407 O O . GLN A 1 182 ? -49.778 4.876 -2.640 1.00 51.12 182 GLN A O 1
ATOM 1412 N N . PRO A 1 183 ? -50.694 3.756 -4.360 1.00 50.50 183 PRO A N 1
ATOM 1413 C CA . PRO A 1 183 ? -51.733 4.752 -4.565 1.00 50.50 183 PRO A CA 1
ATOM 1414 C C . PRO A 1 183 ? -52.676 4.704 -3.362 1.00 50.50 183 PRO A C 1
ATOM 1416 O O . PRO A 1 183 ? -53.125 3.627 -2.967 1.00 50.50 183 PRO A O 1
ATOM 1419 N N . ALA A 1 184 ? -52.917 5.874 -2.766 1.00 54.03 184 ALA A N 1
ATOM 1420 C CA . ALA A 1 184 ? -53.834 6.060 -1.653 1.00 54.03 184 ALA A CA 1
ATOM 1421 C C . ALA A 1 184 ? -55.181 5.428 -2.011 1.00 54.03 184 ALA A C 1
ATOM 1423 O O . ALA A 1 184 ? -55.880 5.909 -2.900 1.00 54.03 184 ALA A O 1
ATOM 1424 N N . LYS A 1 185 ? -55.501 4.311 -1.359 1.00 49.31 185 LYS A N 1
ATOM 1425 C CA . LYS A 1 185 ? -56.788 3.650 -1.508 1.00 49.31 185 LYS A CA 1
ATOM 1426 C C . LYS A 1 185 ? -57.791 4.452 -0.687 1.00 49.31 185 LYS A C 1
ATOM 1428 O O . LYS A 1 185 ? -57.847 4.315 0.529 1.00 49.31 185 LYS A O 1
ATOM 1433 N N . ASP A 1 186 ? -58.431 5.377 -1.389 1.00 50.47 186 ASP A N 1
ATOM 1434 C CA . ASP A 1 186 ? -59.759 5.945 -1.183 1.00 50.47 186 ASP A CA 1
ATOM 1435 C C . ASP A 1 186 ? -60.342 5.793 0.230 1.00 50.47 186 ASP A C 1
ATOM 1437 O O . ASP A 1 186 ? -60.867 4.753 0.620 1.00 50.47 186 ASP A O 1
ATOM 1441 N N . SER A 1 187 ? -60.288 6.899 0.971 1.00 52.62 187 SER A N 1
ATOM 1442 C CA . SER A 1 187 ? -61.168 7.193 2.096 1.00 52.62 187 SER A CA 1
ATOM 1443 C C . SER A 1 187 ? -62.622 7.182 1.615 1.00 52.62 187 SER A C 1
ATOM 1445 O O . SER A 1 187 ? -63.081 8.140 0.988 1.00 52.62 187 SER A O 1
ATOM 1447 N N . GLU A 1 188 ? -63.320 6.085 1.881 1.00 53.44 188 GLU A N 1
ATOM 1448 C CA . GLU A 1 188 ? -64.754 5.928 1.661 1.00 53.44 188 GLU A CA 1
ATOM 1449 C C . GLU A 1 188 ? -65.508 6.790 2.695 1.00 53.44 188 GLU A C 1
ATOM 1451 O O . GLU A 1 188 ? -65.270 6.638 3.895 1.00 53.44 188 GLU A O 1
ATOM 1456 N N . PRO A 1 189 ? -66.341 7.761 2.275 1.00 53.81 189 PRO A N 1
ATOM 1457 C CA . PRO A 1 189 ? -67.088 8.593 3.204 1.00 53.81 189 PRO A CA 1
ATOM 1458 C C . PRO A 1 189 ? -68.315 7.838 3.717 1.00 53.81 189 PRO A C 1
ATOM 1460 O O . PRO A 1 189 ? -69.171 7.412 2.938 1.00 53.81 189 PRO A O 1
ATOM 1463 N N . ASP A 1 190 ? -68.395 7.736 5.043 1.00 51.28 190 ASP A N 1
ATOM 1464 C CA . ASP A 1 190 ? -69.559 7.284 5.796 1.00 51.28 190 ASP A CA 1
ATOM 1465 C C . ASP A 1 190 ? -70.839 7.941 5.265 1.00 51.28 190 ASP A C 1
ATOM 1467 O O . ASP A 1 190 ? -71.045 9.154 5.362 1.00 51.28 190 ASP A O 1
ATOM 1471 N N . SER A 1 191 ? -71.717 7.118 4.699 1.00 54.94 191 SER A N 1
ATOM 1472 C CA . SER A 1 191 ? -73.110 7.476 4.461 1.00 54.94 191 SER A CA 1
ATOM 1473 C C . SER A 1 191 ? -73.962 6.754 5.496 1.00 54.94 191 SER A C 1
ATOM 1475 O O . SER A 1 191 ? -74.355 5.604 5.318 1.00 54.94 191 SER A O 1
ATOM 1477 N N . GLU A 1 192 ? -74.243 7.454 6.596 1.00 49.75 192 GLU A N 1
ATOM 1478 C CA . GLU A 1 192 ? -75.412 7.169 7.429 1.00 49.75 192 GLU A CA 1
ATOM 1479 C C . GLU A 1 192 ? -76.682 7.261 6.573 1.00 49.75 192 GLU A C 1
ATOM 1481 O O . GLU A 1 192 ? -76.833 8.175 5.750 1.00 49.75 192 GLU A O 1
ATOM 1486 N N . PRO A 1 193 ? -77.648 6.367 6.820 1.00 59.09 193 PRO A N 1
ATOM 1487 C CA . PRO A 1 193 ? -78.992 6.892 7.006 1.00 59.09 193 PRO A CA 1
ATOM 1488 C C . PRO A 1 193 ? -79.756 6.229 8.163 1.00 59.09 193 PRO A C 1
ATOM 1490 O O . PRO A 1 193 ? -79.792 5.007 8.278 1.00 59.09 193 PRO A O 1
ATOM 1493 N N . ASN A 1 194 ? -80.374 7.115 8.956 1.00 50.56 194 ASN A N 1
ATOM 1494 C CA . ASN A 1 194 ? -81.631 7.031 9.726 1.00 50.56 194 ASN A CA 1
ATOM 1495 C C . ASN A 1 194 ? -82.254 5.659 10.020 1.00 50.56 194 ASN A C 1
ATOM 1497 O O . ASN A 1 194 ? -82.740 5.014 9.063 1.00 50.56 194 ASN A O 1
#

Sequence (194 aa):
MKRFLYLIGMACLALAFLTTSAELAVRMIDAGQDAASGAPSGEGEGLLVSTLYVWKTVAPRSLYALTNSAVWPFVQPLLHLPGWLLFGVPGILLSMTFRRPREDEPDPLTTKALAQAHEDSLFLFDELARAAHKDGYTLTQDDSYPSNPLDTIPAEAHFADEDIEAQLLPERDYLLGPNPKQPAKDSEPDSEPN

Secondary structure (DSSP, 8-state):
-HHHHHHHHHHHHHHHHHHHHHHHHHHHHHHHHHHHHT----S---SS--HHHHHHHH-HHHHHHHHTSTTHHHHHHHHTS-HIIIIIHHHHHHHHHT-PPPTT---HHHHHHHHHHHHHHHHHHHHHHHHHHHTT--TTS-TT----TTT-----GGGG-THHHHHHHHHHTTSS---TTS------------

Radius of gyration: 33.17 Å; chains: 1; bounding box: 108×50×61 Å

Organism: NCBI:txid28181

pLDDT: mean 72.39, std 14.38, range [47.78, 90.69]

Foldseek 3Di:
DLVVLLVLLVVLQVQLVVLVVLVVVVVVVLVVVCVVVVDDSPPPPDPADFQLNSCCVPPVPVVVVLCPDPCCVVCVVVRRHRSNVSRVVSSVVSNVVSVPCDPPNPPPVVVVVVVVVVVVVVVVVVVVVVVCVVVVVDPVPPPVDPPPPVVPPPPPVVVVDPCVVVVCVVVVQVVPPDDPPDDPPDDDDDDDDD